Protein AF-0000000084565349 (afdb_homodimer)

Foldseek 3Di:
DPPPPPPPPPPPPPPVCPPVPQQWDDLDPWKIWGPWWFFQVVLQVSLVVVPWGFDDDQDPVSVVVVLVSCVVVVNQDAPAKAFGQWWQDPVRFIARPVVRHGHNDFFADDPPADPDDDAIKGWMWHAHPPVPGGIHIYIDHRRDIHMYMTTHDD/DPPPPPPPPPPPPPPPCPVVPQQWDDLDPWKIKGPWWFFQVVLQVSLVVVPWGFDDDQDPVSVVVVLVSCVVVVNQDAPAKAFGQWWQDPVRFIARPVVRHGHNDFFADDPPADPDDDAIKGWMWHAHPPVPGGIHIYIDHRRDIHMYMTTHDD

Nearest PDB structures (foldseek):
  4yli-assembly2_D  TM=7.566E-01  e=2.383E-07  Homo sapiens
  1sl6-assembly6_F  TM=8.025E-01  e=1.401E-06  Homo sapiens
  3vpp-assembly1_A  TM=8.323E-01  e=2.385E-06  Homo sapiens
  8ivd-assembly2_B  TM=6.715E-01  e=8.246E-05  Homo sapiens
  7jpu-assembly1_D  TM=7.581E-01  e=5.789E-04  Homo sapiens

InterPro domains:
  IPR001304 C-type lectin-like [PF00059] (39-151)
  IPR001304 C-type lectin-like [PS50041] (31-151)
  IPR001304 C-type lectin-like [SM00034] (20-151)
  IPR016186 C-type lectin-like/link domain superfamily [G3DSA:3.10.100.10] (23-153)
  IPR016187 C-type lectin fold [SSF56436] (29-152)
  IPR050111 C-type lectin and snaclec domain-containing protein [PTHR22803] (28-153)

Secondary structure (DSSP, 8-state):
------------------S----EEESSSSEEEESS-B-HHHHHHHHHHTTEEE----SHHHHHHHHHHHHHTT---TT-EEEEEEEE-TTS-EEETTT-PBPS---B-TT-S---SSS-EEEEEE--TTSSPPSEEEEEETTS-BEEEEEE--/------------------S----EEESSSSEEEESS-B-HHHHHHHHHHTTEEE----SHHHHHHHHHHHHHTT---TT-EEEEEEEE-TTS-EEETTT-PBPS---B-TT-S---SSS-EEEEEE--TTSSPPSEEEEEETTS-BEEEEEE--

Sequence (308 aa):
MLKLYFIVSLGAFLLISYGSSSLMLPLNNTYYVSEYETTFLHALAGCKMIDMDLLRIESATESLNLYNLMDAAGLAVSGRAYWMGGAYLSDDSWVWIETGGVLSYTRWGANEPNMTGSGTHCLQLGKDNDGKSSINWQSRLCITSRYYICEVNSMLKLYFIVSLGAFLLISYGSSSLMLPLNNTYYVSEYETTFLHALAGCKMIDMDLLRIESATESLNLYNLMDAAGLAVSGRAYWMGGAYLSDDSWVWIETGGVLSYTRWGANEPNMTGSGTHCLQLGKDNDGKSSINWQSRLCITSRYYICEVNS

pLDDT: mean 86.64, std 21.7, range [29.2, 98.94]

Organism: Dendroctonus ponderosae (NCBI:txid77166)

Structure (mmCIF, N/CA/C/O backbone):
data_AF-0000000084565349-model_v1
#
loop_
_entity.id
_entity.type
_entity.pdbx_description
1 polymer 'C-type lectin domain-containing protein'
#
loop_
_atom_site.group_PDB
_atom_site.id
_atom_site.type_symbol
_atom_site.label_atom_id
_atom_site.label_alt_id
_atom_site.label_comp_id
_atom_site.label_asym_id
_atom_site.label_entity_id
_atom_site.label_seq_id
_atom_site.pdbx_PDB_ins_code
_atom_site.Cartn_x
_atom_site.Cartn_y
_atom_site.Cartn_z
_atom_site.occupancy
_atom_site.B_iso_or_equiv
_atom_site.auth_seq_id
_atom_site.auth_comp_id
_atom_site.auth_asym_id
_atom_site.auth_atom_id
_atom_site.pdbx_PDB_model_num
ATOM 1 N N . MET A 1 1 ? 48.875 -0.17 44.812 1 30.23 1 MET A N 1
ATOM 2 C CA . MET A 1 1 ? 47.531 0.335 44.562 1 30.23 1 MET A CA 1
ATOM 3 C C . MET A 1 1 ? 47.188 0.22 43.094 1 30.23 1 MET A C 1
ATOM 5 O O . MET A 1 1 ? 47.844 0.823 42.25 1 30.23 1 MET A O 1
ATOM 9 N N . LEU A 1 2 ? 46.656 -0.973 42.594 1 29.31 2 LEU A N 1
ATOM 10 C CA . LEU A 1 2 ? 46.281 -1.428 41.25 1 29.31 2 LEU A CA 1
ATOM 11 C C . LEU A 1 2 ? 45.125 -0.611 40.688 1 29.31 2 LEU A C 1
ATOM 13 O O . LEU A 1 2 ? 44.031 -0.619 41.25 1 29.31 2 LEU A O 1
ATOM 17 N N . LYS A 1 3 ? 45.469 0.57 40.156 1 34.12 3 LYS A N 1
ATOM 18 C CA . LYS A 1 3 ? 44.438 1.409 39.562 1 34.12 3 LYS A CA 1
ATOM 19 C C . LYS A 1 3 ? 43.719 0.682 38.438 1 34.12 3 LYS A C 1
ATOM 21 O O . LYS A 1 3 ? 44.344 0.299 37.438 1 34.12 3 LYS A O 1
ATOM 26 N N . LEU A 1 4 ? 42.719 -0.167 38.656 1 30.84 4 LEU A N 1
ATOM 27 C CA . LEU A 1 4 ? 41.938 -0.83 37.625 1 30.84 4 LEU A CA 1
ATOM 28 C C . LEU A 1 4 ? 41.219 0.193 36.75 1 30.84 4 LEU A C 1
ATOM 30 O O . LEU A 1 4 ? 40.438 1.016 37.25 1 30.84 4 LEU A O 1
ATOM 34 N N . TYR A 1 5 ? 41.875 0.575 35.656 1 33.69 5 TYR A N 1
ATOM 35 C CA . TYR A 1 5 ? 41.281 1.368 34.594 1 33.69 5 TYR A CA 1
ATOM 36 C C . TYR A 1 5 ? 40.125 0.623 33.969 1 33.69 5 TYR A C 1
ATOM 38 O O . TYR A 1 5 ? 40.281 -0.499 33.469 1 33.69 5 TYR A O 1
ATOM 46 N N . PHE A 1 6 ? 38.969 0.684 34.562 1 32.66 6 PHE A N 1
ATOM 47 C CA . PHE A 1 6 ? 37.781 0.189 33.875 1 32.66 6 PHE A CA 1
ATOM 48 C C . PHE A 1 6 ? 37.594 0.95 32.562 1 32.66 6 PHE A C 1
ATOM 50 O O . PHE A 1 6 ? 37.406 2.17 32.562 1 32.66 6 PHE A O 1
ATOM 57 N N . ILE A 1 7 ? 38.125 0.479 31.438 1 33.34 7 ILE A N 1
ATOM 58 C CA . ILE A 1 7 ? 37.812 1.012 30.109 1 33.34 7 ILE A CA 1
ATOM 59 C C . ILE A 1 7 ? 36.344 0.82 29.781 1 33.34 7 ILE A C 1
ATOM 61 O O . ILE A 1 7 ? 35.875 -0.312 29.719 1 33.34 7 ILE A O 1
ATOM 65 N N . VAL A 1 8 ? 35.469 1.604 30.281 1 33.78 8 VAL A N 1
ATOM 66 C CA . VAL A 1 8 ? 34.094 1.616 29.781 1 33.78 8 VAL A CA 1
ATOM 67 C C . VAL A 1 8 ? 34.094 1.831 28.266 1 33.78 8 VAL A C 1
ATOM 69 O O . VAL A 1 8 ? 34.562 2.865 27.781 1 33.78 8 VAL A O 1
ATOM 72 N N . SER A 1 9 ? 34.375 0.791 27.5 1 33.31 9 SER A N 1
ATOM 73 C CA . SER A 1 9 ? 34.125 0.902 26.062 1 33.31 9 SER A CA 1
ATOM 74 C C . SER A 1 9 ? 32.719 1.43 25.781 1 33.31 9 SER A C 1
ATOM 76 O O . SER A 1 9 ? 31.734 0.806 26.156 1 33.31 9 SER A O 1
ATOM 78 N N . LEU A 1 10 ? 32.438 2.688 26 1 35.25 10 LEU A N 1
ATOM 79 C CA . LEU A 1 10 ? 31.25 3.287 25.391 1 35.25 10 LEU A CA 1
ATOM 80 C C . LEU A 1 10 ? 31.094 2.828 23.953 1 35.25 10 LEU A C 1
ATOM 82 O O . LEU A 1 10 ? 31.844 3.234 23.078 1 35.25 10 LEU A O 1
ATOM 86 N N . GLY A 1 11 ? 30.875 1.603 23.75 1 31.31 11 GLY A N 1
ATOM 87 C CA . GLY A 1 11 ? 30.453 1.286 22.391 1 31.31 11 GLY A CA 1
ATOM 88 C C . GLY A 1 11 ? 29.484 2.303 21.828 1 31.31 11 GLY A C 1
ATOM 89 O O . GLY A 1 11 ? 28.406 2.521 22.375 1 31.31 11 GLY A O 1
ATOM 90 N N . ALA A 1 12 ? 29.922 3.379 21.281 1 31.61 12 ALA A N 1
ATOM 91 C CA . ALA A 1 12 ? 29.125 4.27 20.438 1 31.61 12 ALA A CA 1
ATOM 92 C C . ALA A 1 12 ? 28.188 3.479 19.547 1 31.61 12 ALA A C 1
ATOM 94 O O . ALA A 1 12 ? 28.641 2.738 18.656 1 31.61 12 ALA A O 1
ATOM 95 N N . PHE A 1 13 ? 27.094 2.969 20.094 1 32.62 13 PHE A N 1
ATOM 96 C CA . PHE A 1 13 ? 26.047 2.604 19.156 1 32.62 13 PHE A CA 1
ATOM 97 C C . PHE A 1 13 ? 25.969 3.605 18 1 32.62 13 PHE A C 1
ATOM 99 O O . PHE A 1 13 ? 25.594 4.762 18.203 1 32.62 13 PHE A O 1
ATOM 106 N N . LEU A 1 14 ? 26.906 3.621 17.172 1 29.2 14 LEU A N 1
ATOM 107 C CA . LEU A 1 14 ? 26.688 4.289 15.891 1 29.2 14 LEU A CA 1
ATOM 108 C C . LEU A 1 14 ? 25.25 4.109 15.422 1 29.2 14 LEU A C 1
ATOM 110 O O . LEU A 1 14 ? 24.828 2.996 15.109 1 29.2 14 LEU A O 1
ATOM 114 N N . LEU A 1 15 ? 24.312 4.73 16.109 1 32.91 15 LEU A N 1
ATOM 115 C CA . LEU A 1 15 ? 23.125 4.965 15.305 1 32.91 15 LEU A CA 1
ATOM 116 C C . LEU A 1 15 ? 23.469 5.176 13.836 1 32.91 15 LEU A C 1
ATOM 118 O O . LEU A 1 15 ? 24.219 6.098 13.5 1 32.91 15 LEU A O 1
ATOM 122 N N . ILE A 1 16 ? 24.016 4.172 13.242 1 33.34 16 ILE A N 1
ATOM 123 C CA . ILE A 1 16 ? 24.016 4.305 11.789 1 33.34 16 ILE A CA 1
ATOM 124 C C . ILE A 1 16 ? 22.953 5.305 11.352 1 33.34 16 ILE A C 1
ATOM 126 O O . ILE A 1 16 ? 21.766 5.094 11.602 1 33.34 16 ILE A O 1
ATOM 130 N N . SER A 1 17 ? 23.234 6.559 11.344 1 34.56 17 SER A N 1
ATOM 131 C CA . SER A 1 17 ? 22.578 7.562 10.523 1 34.56 17 SER A CA 1
ATOM 132 C C . SER A 1 17 ? 22.281 7.023 9.125 1 34.56 17 SER A C 1
ATOM 134 O O . SER A 1 17 ? 23.188 6.914 8.289 1 34.56 17 SER A O 1
ATOM 136 N N . TYR A 1 18 ? 22.109 5.742 8.867 1 35.28 18 TYR A N 1
ATOM 137 C CA . TYR A 1 18 ? 21.531 5.551 7.539 1 35.28 18 TYR A CA 1
ATOM 138 C C . TYR A 1 18 ? 20.844 6.82 7.059 1 35.28 18 TYR A C 1
ATOM 140 O O . TYR A 1 18 ? 19.938 7.328 7.727 1 35.28 18 TYR A O 1
ATOM 148 N N . GLY A 1 19 ? 21.5 7.758 6.605 1 37.22 19 GLY A N 1
ATOM 149 C CA . GLY A 1 19 ? 21.203 9.016 5.941 1 37.22 19 GLY A CA 1
ATOM 150 C C . GLY A 1 19 ? 19.984 8.945 5.031 1 37.22 19 GLY A C 1
ATOM 151 O O . GLY A 1 19 ? 19.703 9.883 4.285 1 37.22 19 GLY A O 1
ATOM 152 N N . SER A 1 20 ? 19.641 7.805 4.387 1 41.69 20 SER A N 1
ATOM 153 C CA . SER A 1 20 ? 18.406 8.219 3.717 1 41.69 20 SER A CA 1
ATOM 154 C C . SER A 1 20 ? 17.438 8.844 4.703 1 41.69 20 SER A C 1
ATOM 156 O O . SER A 1 20 ? 16.75 8.133 5.453 1 41.69 20 SER A O 1
ATOM 158 N N . SER A 1 21 ? 17.781 9.711 5.582 1 45.25 21 SER A N 1
ATOM 159 C CA . SER A 1 21 ? 16.984 10.586 6.43 1 45.25 21 SER A CA 1
ATOM 160 C C . SER A 1 21 ? 15.539 10.672 5.922 1 45.25 21 SER A C 1
ATOM 162 O O . SER A 1 21 ? 15.297 11.203 4.836 1 45.25 21 SER A O 1
ATOM 164 N N . SER A 1 22 ? 14.859 9.609 5.914 1 58.09 22 SER A N 1
ATOM 165 C CA . SER A 1 22 ? 13.461 9.969 5.707 1 58.09 22 SER A CA 1
ATOM 166 C C . SER A 1 22 ? 13.141 11.328 6.312 1 58.09 22 SER A C 1
ATOM 168 O O . SER A 1 22 ? 13.445 11.578 7.48 1 58.09 22 SER A O 1
ATOM 170 N N . LEU A 1 23 ? 13.359 12.328 5.531 1 82.19 23 LEU A N 1
ATOM 171 C CA . LEU A 1 23 ? 13.047 13.711 5.883 1 82.19 23 LEU A CA 1
ATOM 172 C C . LEU A 1 23 ? 11.648 13.82 6.477 1 82.19 23 LEU A C 1
ATOM 174 O O . LEU A 1 23 ? 10.688 14.078 5.758 1 82.19 23 LEU A O 1
ATOM 178 N N . MET A 1 24 ? 11.711 13.258 7.781 1 92.31 24 MET A N 1
ATOM 179 C CA . MET A 1 24 ? 10.469 13.375 8.531 1 92.31 24 MET A CA 1
ATOM 180 C C . MET A 1 24 ? 10.609 14.375 9.68 1 92.31 24 MET A C 1
ATOM 182 O O . MET A 1 24 ? 11.633 14.391 10.367 1 92.31 24 MET A O 1
ATOM 186 N N . LEU A 1 25 ? 9.656 15.172 9.852 1 93 25 LEU A N 1
ATOM 187 C CA . LEU A 1 25 ? 9.57 16.109 10.969 1 93 25 LEU A CA 1
ATOM 188 C C . LEU A 1 25 ? 8.641 15.57 12.047 1 93 25 LEU A C 1
ATOM 190 O O . LEU A 1 25 ? 7.48 15.234 11.773 1 93 25 LEU A O 1
ATOM 194 N N . PRO A 1 26 ? 9.164 15.469 13.281 1 94.94 26 PRO A N 1
ATOM 195 C CA . PRO A 1 26 ? 8.258 15.055 14.352 1 94.94 26 PRO A CA 1
ATOM 196 C C . PRO A 1 26 ? 7.238 16.141 14.711 1 94.94 26 PRO A C 1
ATOM 198 O O . PRO A 1 26 ? 7.609 17.297 14.906 1 94.94 26 PRO A O 1
ATOM 201 N N . LEU A 1 27 ? 6.004 15.781 14.672 1 95.5 27 LEU A N 1
ATOM 202 C CA . LEU A 1 27 ? 4.961 16.672 15.172 1 95.5 27 LEU A CA 1
ATOM 203 C C . LEU A 1 27 ? 4.793 16.516 16.672 1 95.5 27 LEU A C 1
ATOM 205 O O . LEU A 1 27 ? 4.586 17.516 17.391 1 95.5 27 LEU A O 1
ATOM 209 N N . ASN A 1 28 ? 4.824 15.336 17.188 1 95.44 28 ASN A N 1
ATOM 210 C CA . ASN A 1 28 ? 4.945 14.898 18.578 1 95.44 28 ASN A CA 1
ATOM 211 C C . ASN A 1 28 ? 5.492 13.484 18.672 1 95.44 28 ASN A C 1
ATOM 213 O O . ASN A 1 28 ? 6.195 13.016 17.781 1 95.44 28 ASN A O 1
ATOM 217 N N . ASN A 1 29 ? 5.176 12.781 19.781 1 92.69 29 ASN A N 1
ATOM 218 C CA . ASN A 1 29 ? 5.746 11.445 19.969 1 92.69 29 ASN A CA 1
ATOM 219 C C . ASN A 1 29 ? 4.984 10.398 19.156 1 92.69 29 ASN A C 1
ATOM 221 O O . ASN A 1 29 ? 5.406 9.25 19.062 1 92.69 29 ASN A O 1
ATOM 225 N N . THR A 1 30 ? 3.936 10.781 18.516 1 95.75 30 THR A N 1
ATOM 226 C CA . THR A 1 30 ? 3.061 9.828 17.844 1 95.75 30 THR A CA 1
ATOM 227 C C . THR A 1 30 ? 3.088 10.039 16.328 1 95.75 30 THR A C 1
ATOM 229 O O . THR A 1 30 ? 2.992 9.078 15.562 1 95.75 30 THR A O 1
ATOM 232 N N . TYR A 1 31 ? 3.25 11.297 15.93 1 97.81 31 TYR A N 1
ATOM 233 C CA . TYR A 1 31 ? 3.074 11.648 14.523 1 97.81 31 TYR A CA 1
ATOM 234 C C . TYR A 1 31 ? 4.344 12.266 13.945 1 97.81 31 TYR A C 1
ATOM 236 O O . TYR A 1 31 ? 4.977 13.102 14.594 1 97.81 31 TYR A O 1
ATOM 244 N N . TYR A 1 32 ? 4.695 11.844 12.727 1 97.62 32 TYR A N 1
ATOM 245 C CA . TYR A 1 32 ? 5.793 12.391 11.93 1 97.62 32 TYR A CA 1
ATOM 246 C C . TYR A 1 32 ? 5.301 12.844 10.562 1 97.62 32 TYR A C 1
ATOM 248 O O . TYR A 1 32 ? 4.488 12.164 9.93 1 97.62 32 TYR A O 1
ATOM 256 N N . VAL A 1 33 ? 5.766 14 10.109 1 97.88 33 VAL A N 1
ATOM 257 C CA . VAL A 1 33 ? 5.316 14.586 8.852 1 97.88 33 VAL A CA 1
ATOM 258 C C . VAL A 1 33 ? 6.477 14.617 7.852 1 97.88 33 VAL A C 1
ATOM 260 O O . VAL A 1 33 ? 7.598 14.992 8.203 1 97.88 33 VAL A O 1
ATOM 263 N N . SER A 1 34 ? 6.195 14.195 6.633 1 97.12 34 SER A N 1
ATOM 264 C CA . SER A 1 34 ? 7.234 14.188 5.605 1 97.12 34 SER A CA 1
ATOM 265 C C . SER A 1 34 ? 7.648 15.609 5.23 1 97.12 34 SER A C 1
ATOM 267 O O . SER A 1 34 ? 6.836 16.531 5.293 1 97.12 34 SER A O 1
ATOM 269 N N . GLU A 1 35 ? 8.852 15.781 4.754 1 95.94 35 GLU A N 1
ATOM 270 C CA . GLU A 1 35 ? 9.352 17.062 4.289 1 95.94 35 GLU A CA 1
ATOM 271 C C . GLU A 1 35 ? 9.352 17.156 2.766 1 95.94 35 GLU A C 1
ATOM 273 O O . GLU A 1 35 ? 9.922 18.078 2.188 1 95.94 35 GLU A O 1
ATOM 278 N N . TYR A 1 36 ? 8.875 16.188 2.107 1 95.75 36 TYR A N 1
ATOM 279 C CA . TYR A 1 36 ? 8.75 16.156 0.654 1 95.75 36 TYR A CA 1
ATOM 280 C C . TYR A 1 36 ? 7.449 15.484 0.232 1 95.75 36 TYR A C 1
ATOM 282 O O . TYR A 1 36 ? 6.82 14.781 1.029 1 95.75 36 TYR A O 1
ATOM 290 N N . GLU A 1 37 ? 7 15.766 -0.965 1 97.38 37 GLU A N 1
ATOM 291 C CA . GLU A 1 37 ? 5.781 15.18 -1.514 1 97.38 37 GLU A CA 1
ATOM 292 C C . GLU A 1 37 ? 6.082 13.914 -2.303 1 97.38 37 GLU A C 1
ATOM 294 O O . GLU A 1 37 ? 7.141 13.797 -2.924 1 97.38 37 GLU A O 1
ATOM 299 N N . THR A 1 38 ? 5.238 13 -2.285 1 97.06 38 THR A N 1
ATOM 300 C CA . THR A 1 38 ? 5.359 11.781 -3.074 1 97.06 38 THR A CA 1
ATOM 301 C C . THR A 1 38 ? 3.992 11.141 -3.301 1 97.06 38 THR A C 1
ATOM 303 O O . THR A 1 38 ? 2.975 11.672 -2.848 1 97.06 38 THR A O 1
ATOM 306 N N . THR A 1 39 ? 3.936 10.016 -4.074 1 97.88 39 THR A N 1
ATOM 307 C CA . THR A 1 39 ? 2.689 9.305 -4.328 1 97.88 39 THR A CA 1
ATOM 308 C C . THR A 1 39 ? 2.258 8.516 -3.092 1 97.88 39 THR A C 1
ATOM 310 O O . THR A 1 39 ? 3.045 8.336 -2.16 1 97.88 39 THR A O 1
ATOM 313 N N . PHE A 1 40 ? 1.081 8.094 -3.111 1 98.62 40 PHE A N 1
ATOM 314 C CA . PHE A 1 40 ? 0.505 7.371 -1.982 1 98.62 40 PHE A CA 1
ATOM 315 C C . PHE A 1 40 ? 1.315 6.121 -1.671 1 98.62 40 PHE A C 1
ATOM 317 O O . PHE A 1 40 ? 1.658 5.867 -0.514 1 98.62 40 PHE A O 1
ATOM 324 N N . LEU A 1 41 ? 1.612 5.312 -2.711 1 98.31 41 LEU A N 1
ATOM 325 C CA . LEU A 1 41 ? 2.32 4.059 -2.488 1 98.31 41 LEU A CA 1
ATOM 326 C C . LEU A 1 41 ? 3.709 4.312 -1.912 1 98.31 41 LEU A C 1
ATOM 328 O O . LEU A 1 41 ? 4.152 3.598 -1.009 1 98.31 41 LEU A O 1
ATOM 332 N N . HIS A 1 42 ? 4.355 5.336 -2.441 1 97.31 42 HIS A N 1
ATOM 333 C CA . HIS A 1 42 ? 5.672 5.668 -1.91 1 97.31 42 HIS A CA 1
ATOM 334 C C . HIS A 1 42 ? 5.574 6.176 -0.475 1 97.31 42 HIS A C 1
ATOM 336 O O . HIS A 1 42 ? 6.473 5.938 0.335 1 97.31 42 HIS A O 1
ATOM 342 N N . ALA A 1 43 ? 4.516 6.879 -0.187 1 97.94 43 ALA A N 1
ATOM 343 C CA . ALA A 1 43 ? 4.285 7.328 1.184 1 97.94 43 ALA A CA 1
ATOM 344 C C . ALA A 1 43 ? 4.094 6.145 2.125 1 97.94 43 ALA A C 1
ATOM 346 O O . ALA A 1 43 ? 4.602 6.148 3.25 1 97.94 43 ALA A O 1
ATOM 347 N N . LEU A 1 44 ? 3.318 5.148 1.656 1 98.12 44 LEU A N 1
ATOM 348 C CA . LEU A 1 44 ? 3.145 3.924 2.43 1 98.12 44 LEU A CA 1
ATOM 349 C C . LEU A 1 44 ? 4.496 3.311 2.785 1 98.12 44 LEU A C 1
ATOM 351 O O . LEU A 1 44 ? 4.758 3.02 3.953 1 98.12 44 LEU A O 1
ATOM 355 N N . ALA A 1 45 ? 5.332 3.178 1.816 1 96.88 45 ALA A N 1
ATOM 356 C CA . ALA A 1 45 ? 6.656 2.6 2.016 1 96.88 45 ALA A CA 1
ATOM 357 C C . ALA A 1 45 ? 7.504 3.473 2.936 1 96.88 45 ALA A C 1
ATOM 359 O O . ALA A 1 45 ? 8.242 2.961 3.783 1 96.88 45 ALA A O 1
ATOM 360 N N . GLY A 1 46 ? 7.387 4.75 2.691 1 95.88 46 GLY A N 1
ATOM 361 C CA . GLY A 1 46 ? 8.156 5.676 3.506 1 95.88 46 GLY A CA 1
ATOM 362 C C . GLY A 1 46 ? 7.895 5.527 4.992 1 95.88 46 GLY A C 1
ATOM 363 O O . GLY A 1 46 ? 8.828 5.543 5.797 1 95.88 46 GLY A O 1
ATOM 364 N N . CYS A 1 47 ? 6.672 5.414 5.324 1 97.62 47 CYS A N 1
ATOM 365 C CA . CYS A 1 47 ? 6.352 5.234 6.734 1 97.62 47 CYS A CA 1
ATOM 366 C C . CYS A 1 47 ? 6.848 3.883 7.238 1 97.62 47 CYS A C 1
ATOM 368 O O . CYS A 1 47 ? 7.367 3.783 8.352 1 97.62 47 CYS A O 1
ATOM 370 N N . LYS A 1 48 ? 6.766 2.855 6.48 1 96.56 48 LYS A N 1
ATOM 371 C CA . LYS A 1 48 ? 7.211 1.527 6.887 1 96.56 48 LYS A CA 1
ATOM 372 C C . LYS A 1 48 ? 8.727 1.494 7.09 1 96.56 48 LYS A C 1
ATOM 374 O O . LYS A 1 48 ? 9.219 0.805 7.984 1 96.56 48 LYS A O 1
ATOM 379 N N . MET A 1 49 ? 9.445 2.217 6.301 1 94.62 49 MET A N 1
ATOM 380 C CA . MET A 1 49 ? 10.906 2.254 6.379 1 94.62 49 MET A CA 1
ATOM 381 C C . MET A 1 49 ? 11.359 2.732 7.754 1 94.62 49 MET A C 1
ATOM 383 O O . MET A 1 49 ? 12.469 2.406 8.195 1 94.62 49 MET A O 1
ATOM 387 N N . ILE A 1 50 ? 10.531 3.457 8.43 1 94.56 50 ILE A N 1
ATOM 388 C CA . ILE A 1 50 ? 10.891 3.943 9.758 1 94.56 50 ILE A CA 1
ATOM 389 C C . ILE A 1 50 ? 10.023 3.258 10.812 1 94.56 50 ILE A C 1
ATOM 391 O O . ILE A 1 50 ? 9.797 3.809 11.891 1 94.56 50 ILE A O 1
ATOM 395 N N . ASP A 1 51 ? 9.422 2.127 10.43 1 95.25 51 ASP A N 1
ATOM 396 C CA . ASP A 1 51 ? 8.656 1.244 11.305 1 95.25 51 ASP A CA 1
ATOM 397 C C . ASP A 1 51 ? 7.398 1.941 11.82 1 95.25 51 ASP A C 1
ATOM 399 O O . ASP A 1 51 ? 7.047 1.811 12.992 1 95.25 51 ASP A O 1
ATOM 403 N N . MET A 1 52 ? 6.801 2.699 11 1 97.25 52 MET A N 1
ATOM 404 C CA . MET A 1 52 ? 5.543 3.381 11.297 1 97.25 52 MET A CA 1
ATOM 405 C C . MET A 1 52 ? 4.5 3.084 10.227 1 97.25 52 MET A C 1
ATOM 407 O O . MET A 1 52 ? 4.766 2.338 9.281 1 97.25 52 MET A O 1
ATOM 411 N N . ASP A 1 53 ? 3.307 3.572 10.484 1 97.81 53 ASP A N 1
ATOM 412 C CA . ASP A 1 53 ? 2.215 3.428 9.523 1 97.81 53 ASP A CA 1
ATOM 413 C C . ASP A 1 53 ? 1.739 4.789 9.023 1 97.81 53 ASP A C 1
ATOM 415 O O . ASP A 1 53 ? 1.867 5.793 9.727 1 97.81 53 ASP A O 1
ATOM 419 N N . LEU A 1 54 ? 1.199 4.777 7.785 1 98.25 54 LEU A N 1
ATOM 420 C CA . LEU A 1 54 ? 0.444 5.969 7.414 1 98.25 54 LEU A CA 1
ATOM 421 C C . LEU A 1 54 ? -0.682 6.227 8.414 1 98.25 54 LEU A C 1
ATOM 423 O O . LEU A 1 54 ? -1.277 5.285 8.938 1 98.25 54 LEU A O 1
ATOM 427 N N . LEU A 1 55 ? -0.963 7.422 8.531 1 98.5 55 LEU A N 1
ATOM 428 C CA . LEU A 1 55 ? -1.918 7.926 9.516 1 98.5 55 LEU A CA 1
ATOM 429 C C . LEU A 1 55 ? -3.293 7.301 9.305 1 98.5 55 LEU A C 1
ATOM 431 O O . LEU A 1 55 ? -3.766 7.191 8.172 1 98.5 55 LEU A O 1
ATOM 435 N N . ARG A 1 56 ? -3.865 6.852 10.336 1 98.25 56 ARG A N 1
ATOM 436 C CA . ARG A 1 56 ? -5.285 6.531 10.43 1 98.25 56 ARG A CA 1
ATOM 437 C C . ARG A 1 56 ? -5.965 7.375 11.5 1 98.25 56 ARG A C 1
ATOM 439 O O . ARG A 1 56 ? -5.398 7.602 12.578 1 98.25 56 ARG A O 1
ATOM 446 N N . ILE A 1 57 ? -7.133 7.867 11.211 1 97.75 57 ILE A N 1
ATOM 447 C CA . ILE A 1 57 ? -7.941 8.602 12.18 1 97.75 57 ILE A CA 1
ATOM 448 C C . ILE A 1 57 ? -9.266 7.871 12.398 1 97.75 57 ILE A C 1
ATOM 450 O O . ILE A 1 57 ? -10.094 7.789 11.492 1 97.75 57 ILE A O 1
ATOM 454 N N . GLU A 1 58 ? -9.438 7.438 13.625 1 96.69 58 GLU A N 1
ATOM 455 C CA . GLU A 1 58 ? -10.562 6.531 13.82 1 96.69 58 GLU A CA 1
ATOM 456 C C . 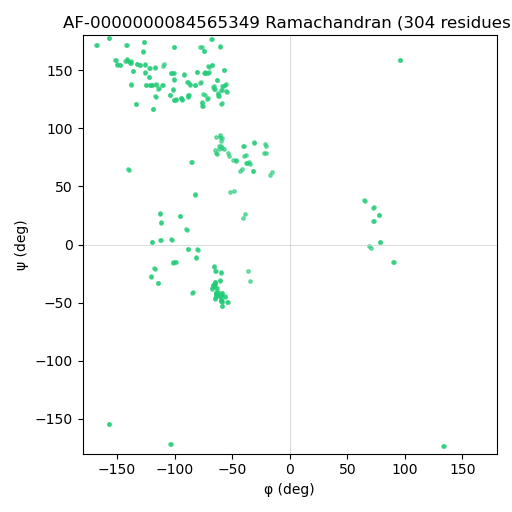GLU A 1 58 ? -11.562 7.105 14.812 1 96.69 58 GLU A C 1
ATOM 458 O O . GLU A 1 58 ? -12.523 6.434 15.195 1 96.69 58 GLU A O 1
ATOM 463 N N . SER A 1 59 ? -11.289 8.336 15.305 1 97.31 59 SER A N 1
ATOM 464 C CA . SER A 1 59 ? -12.234 8.977 16.203 1 97.31 59 SER A CA 1
ATOM 465 C C . SER A 1 59 ? -12.164 10.5 16.078 1 97.31 59 SER A C 1
ATOM 467 O O . SER A 1 59 ? -11.148 11.039 15.641 1 97.31 59 SER A O 1
ATOM 469 N N . ALA A 1 60 ? -13.297 11.094 16.531 1 97.25 60 ALA A N 1
ATOM 470 C CA . ALA A 1 60 ? -13.367 12.555 16.516 1 97.25 60 ALA A CA 1
ATOM 471 C C . ALA A 1 60 ? -12.312 13.164 17.453 1 97.25 60 ALA A C 1
ATOM 473 O O . ALA A 1 60 ? -11.711 14.195 17.125 1 97.25 60 ALA A O 1
ATOM 474 N N . THR A 1 61 ? -12.094 12.539 18.531 1 97.5 61 THR A N 1
ATOM 475 C CA . THR A 1 61 ? -11.117 13.039 19.484 1 97.5 61 THR A CA 1
ATOM 476 C C . THR A 1 61 ? -9.711 13 18.906 1 97.5 61 THR A C 1
ATOM 478 O O . THR A 1 61 ? -8.961 13.977 19.016 1 97.5 61 THR A O 1
ATOM 481 N N . GLU A 1 62 ? -9.344 11.906 18.297 1 96.56 62 GLU A N 1
ATOM 482 C CA . GLU A 1 62 ? -8.047 11.797 17.641 1 96.56 62 GLU A CA 1
ATOM 483 C C . GLU A 1 62 ? -7.891 12.867 16.562 1 96.56 62 GLU A C 1
ATOM 485 O O . GLU A 1 62 ? -6.836 13.5 16.453 1 96.56 62 GLU A O 1
ATOM 490 N N . SER A 1 63 ? -8.93 13.07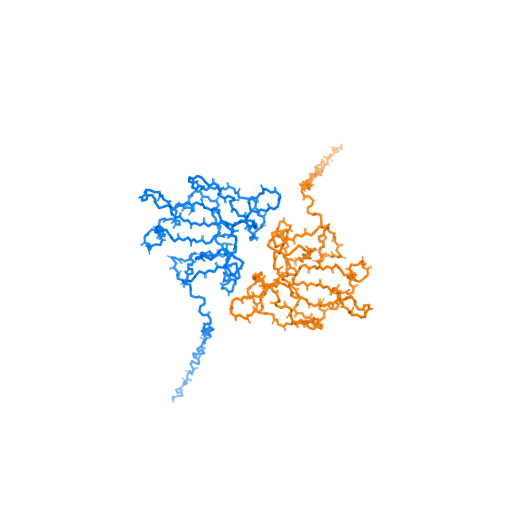8 15.82 1 96.56 63 SER A N 1
ATOM 491 C CA . SER A 1 63 ? -8.953 14.07 14.75 1 96.56 63 SER A CA 1
ATOM 492 C C . SER A 1 63 ? -8.664 15.469 15.281 1 96.56 63 SER A C 1
ATOM 494 O O . SER A 1 63 ? -7.762 16.156 14.789 1 96.56 63 SER A O 1
ATOM 496 N N . LEU A 1 64 ? -9.398 15.836 16.266 1 95.56 64 LEU A N 1
ATOM 497 C CA . LEU A 1 64 ? -9.266 17.172 16.844 1 95.56 64 LEU A CA 1
ATOM 498 C C . LEU A 1 64 ? -7.863 17.375 17.422 1 95.56 64 LEU A C 1
ATOM 500 O O . LEU A 1 64 ? -7.258 18.422 17.219 1 95.56 64 LEU A O 1
ATOM 504 N N . ASN A 1 65 ? -7.375 16.375 18.125 1 96.38 65 ASN A N 1
ATOM 505 C CA . ASN A 1 65 ? -6.035 16.469 18.688 1 96.38 65 ASN A CA 1
ATOM 506 C C . ASN A 1 65 ? -4.98 16.672 17.609 1 96.38 65 ASN A C 1
ATOM 508 O O . ASN A 1 65 ? -4.098 17.516 17.734 1 96.38 65 ASN A O 1
ATOM 512 N N . LEU A 1 66 ? -5.055 15.883 16.578 1 97.25 66 LEU A N 1
ATOM 513 C CA . LEU A 1 66 ? -4.082 15.984 15.492 1 97.25 66 LEU A CA 1
ATOM 514 C C . LEU A 1 66 ? -4.18 17.328 14.797 1 97.25 66 LEU A C 1
ATOM 516 O O . LEU A 1 66 ? -3.156 17.969 14.508 1 97.25 66 LEU A O 1
ATOM 520 N N . TYR A 1 67 ? -5.352 17.797 14.547 1 95.44 67 TYR A N 1
ATOM 521 C CA . TYR A 1 67 ? -5.539 19.062 13.844 1 95.44 67 TYR A CA 1
ATOM 522 C C . TYR A 1 67 ? -4.98 20.219 14.656 1 95.44 67 TYR A C 1
ATOM 524 O O . TYR A 1 67 ? -4.371 21.141 14.094 1 95.44 67 TYR A O 1
ATOM 532 N N . ASN A 1 68 ? -5.223 20.188 15.906 1 95.44 68 ASN A N 1
ATOM 533 C CA . ASN A 1 68 ? -4.652 21.203 16.781 1 95.44 68 ASN A CA 1
ATOM 534 C C . ASN A 1 68 ? -3.127 21.188 16.734 1 95.44 68 ASN A C 1
ATOM 536 O O . ASN A 1 68 ? -2.494 22.25 16.688 1 95.44 68 ASN A O 1
ATOM 540 N N . LEU A 1 69 ? -2.578 20.016 16.766 1 96.69 69 LEU A N 1
ATOM 541 C CA . LEU A 1 69 ? -1.13 19.875 16.656 1 96.69 69 LEU A CA 1
ATOM 542 C C . LEU A 1 69 ? -0.622 20.453 15.344 1 96.69 69 LEU A C 1
ATOM 544 O O . LEU A 1 69 ? 0.377 21.172 15.32 1 96.69 69 LEU A O 1
ATOM 548 N N . MET A 1 70 ? -1.289 20.156 14.258 1 96.69 70 MET A N 1
ATOM 549 C CA . MET A 1 70 ? -0.896 20.625 12.93 1 96.69 70 MET A CA 1
ATOM 550 C C . MET A 1 70 ? -0.996 22.156 12.844 1 96.69 70 MET A C 1
ATOM 552 O O . MET A 1 70 ? -0.124 22.797 12.266 1 96.69 70 MET A O 1
ATOM 556 N N . ASP A 1 71 ? -2.072 22.625 13.367 1 93.81 71 ASP A N 1
ATOM 557 C CA . ASP A 1 71 ? -2.252 24.078 13.383 1 93.81 71 ASP A CA 1
ATOM 558 C C . ASP A 1 71 ? -1.125 24.766 14.156 1 93.81 71 ASP A C 1
ATOM 560 O O . ASP A 1 71 ? -0.526 25.719 13.664 1 93.81 71 ASP A O 1
ATOM 564 N N . ALA A 1 72 ? -0.83 24.297 15.328 1 95.25 72 ALA A N 1
ATOM 565 C CA . ALA A 1 72 ? 0.214 24.875 16.188 1 95.25 72 ALA A CA 1
ATOM 566 C C . ALA A 1 72 ? 1.572 24.812 15.484 1 95.25 72 ALA A C 1
ATOM 568 O O . ALA A 1 72 ? 2.408 25.703 15.688 1 95.25 72 ALA A O 1
ATOM 569 N N . ALA A 1 73 ? 1.773 23.812 14.656 1 96 73 ALA A N 1
ATOM 570 C CA . ALA A 1 73 ? 3.057 23.625 13.984 1 96 73 ALA A CA 1
ATOM 571 C C . ALA A 1 73 ? 3.098 24.391 12.664 1 96 73 ALA A C 1
ATOM 573 O O . ALA A 1 73 ? 4.102 24.344 11.945 1 96 73 ALA A O 1
ATOM 574 N N . GLY A 1 74 ? 2.008 25 12.312 1 94.31 74 GLY A N 1
ATOM 575 C CA . GLY A 1 74 ? 1.954 25.766 11.07 1 94.31 74 GLY A CA 1
ATOM 576 C C . GLY A 1 74 ? 1.806 24.891 9.844 1 94.31 74 GLY A C 1
ATOM 577 O O . GLY A 1 74 ? 2.219 25.281 8.75 1 94.31 74 GLY A O 1
ATOM 578 N N . LEU A 1 75 ? 1.237 23.719 10.055 1 95.56 75 LEU A N 1
ATOM 579 C CA . LEU A 1 75 ? 1.146 22.75 8.969 1 95.56 75 LEU A CA 1
ATOM 580 C C . LEU A 1 75 ? -0.255 22.75 8.359 1 95.56 75 LEU A C 1
ATOM 582 O O . LEU A 1 75 ? -0.469 22.188 7.285 1 95.56 75 LEU A O 1
ATOM 586 N N . ALA A 1 76 ? -1.194 23.328 9.086 1 93.31 76 ALA A N 1
ATOM 587 C CA . ALA A 1 76 ? -2.566 23.438 8.594 1 93.31 76 ALA A CA 1
ATOM 588 C C . ALA A 1 76 ? -2.746 24.672 7.715 1 93.31 76 ALA A C 1
ATOM 590 O O . ALA A 1 76 ? -3.424 25.625 8.102 1 93.31 76 ALA A O 1
ATOM 591 N N . VAL A 1 77 ? -2.172 24.609 6.547 1 91.75 77 VAL A N 1
ATOM 592 C CA . VAL A 1 77 ? -2.221 25.766 5.652 1 91.75 77 VAL A CA 1
ATOM 593 C C . VAL A 1 77 ? -2.869 25.359 4.328 1 91.75 77 VAL A C 1
ATOM 595 O O . VAL A 1 77 ? -2.793 24.203 3.92 1 91.75 77 VAL A O 1
ATOM 598 N N . SER A 1 78 ? -3.498 26.359 3.701 1 91 78 SER A N 1
ATOM 599 C CA . SER A 1 78 ? -4.148 26.109 2.418 1 91 78 SER A CA 1
ATOM 600 C C . SER A 1 78 ? -3.135 25.703 1.354 1 91 78 SER A C 1
ATOM 602 O O . SER A 1 78 ? -2.029 26.25 1.301 1 91 78 SER A O 1
ATOM 604 N N . GLY A 1 79 ? -3.545 24.766 0.513 1 90.81 79 GLY A N 1
ATOM 605 C CA . GLY A 1 79 ? -2.693 24.344 -0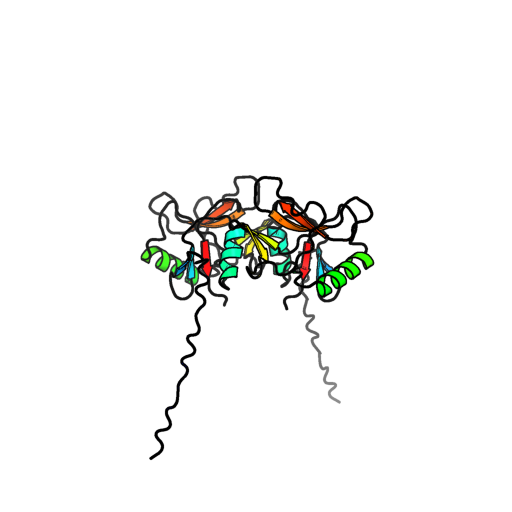.589 1 90.81 79 GLY A CA 1
ATOM 606 C C . GLY A 1 79 ? -1.773 23.188 -0.227 1 90.81 79 GLY A C 1
ATOM 607 O O . GLY A 1 79 ? -1.139 22.594 -1.102 1 90.81 79 GLY A O 1
ATOM 608 N N . ARG A 1 80 ? -1.632 22.938 1.044 1 95.19 80 ARG A N 1
ATOM 609 C CA . ARG A 1 80 ? -0.828 21.797 1.478 1 95.19 80 ARG A CA 1
ATOM 610 C C . ARG A 1 80 ? -1.712 20.625 1.881 1 95.19 80 ARG A C 1
ATOM 612 O O . ARG A 1 80 ? -2.74 20.797 2.535 1 95.19 80 ARG A O 1
ATOM 619 N N . ALA A 1 81 ? -1.349 19.484 1.399 1 98.06 81 ALA A N 1
ATOM 620 C CA . ALA A 1 81 ? -2.135 18.281 1.703 1 98.06 81 ALA A CA 1
ATOM 621 C C . ALA A 1 81 ? -1.235 17.125 2.131 1 98.06 81 ALA A C 1
ATOM 623 O O . ALA A 1 81 ? -0.043 17.109 1.816 1 98.06 81 ALA A O 1
ATOM 624 N N . TYR A 1 82 ? -1.796 16.188 2.904 1 98.81 82 TYR A N 1
ATOM 625 C CA . TYR A 1 82 ? -1.048 15.102 3.512 1 98.81 82 TYR A CA 1
ATOM 626 C C . TYR A 1 82 ? -1.771 13.773 3.322 1 98.81 82 TYR A C 1
ATOM 628 O O . TYR A 1 82 ? -2.91 13.609 3.764 1 98.81 82 TYR A O 1
ATOM 636 N N . TRP A 1 83 ? -1.029 12.836 2.648 1 98.94 83 TRP A N 1
ATOM 637 C CA . TRP A 1 83 ? -1.614 11.508 2.576 1 98.94 83 TRP A CA 1
ATOM 638 C C . TRP A 1 83 ? -1.854 10.938 3.973 1 98.94 83 TRP A C 1
ATOM 640 O O . TRP A 1 83 ? -1.004 11.07 4.855 1 98.94 83 TRP A O 1
ATOM 650 N N . MET A 1 84 ? -3.023 10.32 4.164 1 98.69 84 MET A N 1
ATOM 651 C CA . MET A 1 84 ? -3.297 9.32 5.191 1 98.69 84 MET A CA 1
ATOM 652 C C . MET A 1 84 ? -3.312 7.922 4.594 1 98.69 84 MET A C 1
ATOM 654 O O . MET A 1 84 ? -3.037 7.742 3.406 1 98.69 84 MET A O 1
ATOM 658 N N . GLY A 1 85 ? -3.734 6.949 5.445 1 98.75 85 GLY A N 1
ATOM 659 C CA . GLY A 1 85 ? -3.625 5.57 5.004 1 98.75 85 GLY A CA 1
ATOM 660 C C . GLY A 1 85 ? -4.91 5.035 4.395 1 98.75 85 GLY A C 1
ATOM 661 O O . GLY A 1 85 ? -5.156 3.828 4.418 1 98.75 85 GLY A O 1
ATOM 662 N N . GLY A 1 86 ? -5.77 5.883 3.873 1 98.75 86 GLY A N 1
ATOM 663 C CA . GLY A 1 86 ? -7.051 5.438 3.344 1 98.75 86 GLY A CA 1
ATOM 664 C C . GLY A 1 86 ? -7.082 5.387 1.828 1 98.75 86 GLY A C 1
ATOM 665 O O . GLY A 1 86 ? -6.488 6.234 1.16 1 98.75 86 GLY A O 1
ATOM 666 N N . ALA A 1 87 ? -7.828 4.457 1.316 1 98.75 87 ALA A N 1
ATOM 667 C CA . ALA A 1 87 ? -8.008 4.32 -0.127 1 98.75 87 ALA A CA 1
ATOM 668 C C . ALA A 1 87 ? -9.406 3.797 -0.456 1 98.75 87 ALA A C 1
ATOM 670 O O . ALA A 1 87 ? -10.047 3.156 0.38 1 98.75 87 ALA A O 1
ATOM 671 N N . TYR A 1 88 ? -9.797 4.156 -1.663 1 98.5 88 TYR A N 1
ATOM 672 C CA . TYR A 1 88 ? -11.078 3.703 -2.193 1 98.5 88 TYR A CA 1
ATOM 673 C C . TYR A 1 88 ? -10.914 2.436 -3.02 1 98.5 88 TYR A C 1
ATOM 675 O O . TYR A 1 88 ? -10.148 2.416 -3.99 1 98.5 88 TYR A O 1
ATOM 683 N N . LEU A 1 89 ? -11.672 1.372 -2.668 1 96.44 89 LEU A N 1
ATOM 684 C CA . LEU A 1 89 ? -11.477 0.079 -3.312 1 96.44 89 LEU A CA 1
ATOM 685 C C . LEU A 1 89 ? -12.539 -0.163 -4.379 1 96.44 89 LEU A C 1
ATOM 687 O O . LEU A 1 89 ? -13.484 0.621 -4.508 1 96.44 89 LEU A O 1
ATOM 691 N N . SER A 1 90 ? -12.328 -1.178 -5.125 1 90.06 90 SER A N 1
ATOM 692 C CA . SER A 1 90 ? -13.195 -1.515 -6.25 1 90.06 90 SER A CA 1
ATOM 693 C C . SER A 1 90 ? -14.586 -1.913 -5.773 1 90.06 90 SER A C 1
ATOM 695 O O . SER A 1 90 ? -15.547 -1.883 -6.547 1 90.06 90 SER A O 1
ATOM 697 N N . ASP A 1 91 ? -14.703 -2.262 -4.551 1 89.12 91 ASP A N 1
ATOM 698 C CA . ASP A 1 91 ? -16.016 -2.643 -4.031 1 89.12 91 ASP A CA 1
ATOM 699 C C . ASP A 1 91 ? -16.766 -1.43 -3.486 1 89.12 91 ASP A C 1
ATOM 701 O O . ASP A 1 91 ? -17.703 -1.574 -2.699 1 89.12 91 ASP A O 1
ATOM 705 N N . ASP A 1 92 ? -16.312 -0.296 -3.766 1 93.62 92 ASP A N 1
ATOM 706 C CA . ASP A 1 92 ? -16.953 0.976 -3.447 1 93.62 92 ASP A CA 1
ATOM 707 C C .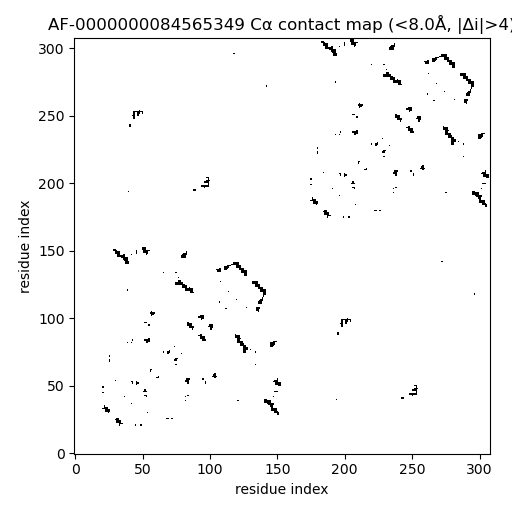 ASP A 1 92 ? -16.859 1.286 -1.957 1 93.62 92 ASP A C 1
ATOM 709 O O . ASP A 1 92 ? -17.781 1.851 -1.368 1 93.62 92 ASP A O 1
ATOM 713 N N . SER A 1 93 ? -15.797 0.839 -1.39 1 96.62 93 SER A N 1
ATOM 714 C CA . SER A 1 93 ? -15.562 1.128 0.021 1 96.62 93 SER A CA 1
ATOM 715 C C . SER A 1 93 ? -14.234 1.853 0.22 1 96.62 93 SER A C 1
ATOM 717 O O . SER A 1 93 ? -13.281 1.629 -0.527 1 96.62 93 SER A O 1
ATOM 719 N N . TRP A 1 94 ? -14.312 2.773 1.215 1 98.44 94 TRP A N 1
ATOM 720 C CA . TRP A 1 94 ? -13.07 3.348 1.72 1 98.44 94 TRP A CA 1
ATOM 721 C C . TRP A 1 94 ? -12.492 2.498 2.848 1 98.44 94 TRP A C 1
ATOM 723 O O . TRP A 1 94 ? -13.195 2.176 3.811 1 98.44 94 TRP A O 1
ATOM 733 N N . VAL A 1 95 ? -11.195 2.139 2.727 1 98.44 95 VAL A N 1
ATOM 734 C CA . VAL A 1 95 ? -10.578 1.307 3.752 1 98.44 95 VAL A CA 1
ATOM 735 C C . VAL A 1 95 ? -9.258 1.932 4.199 1 98.44 95 VAL A C 1
ATOM 737 O O . VAL A 1 95 ? -8.688 2.766 3.492 1 98.44 95 VAL A O 1
ATOM 740 N N . TRP A 1 96 ? -8.906 1.604 5.398 1 98.5 96 TRP A N 1
ATOM 741 C CA . TRP A 1 96 ? -7.516 1.776 5.797 1 98.5 96 TRP A CA 1
ATOM 742 C C . TRP A 1 96 ? -6.641 0.677 5.203 1 98.5 96 TRP A C 1
ATOM 744 O O . TRP A 1 96 ? -6.844 -0.506 5.484 1 98.5 96 TRP A O 1
ATOM 754 N N . ILE A 1 97 ? -5.625 1.048 4.438 1 98.12 97 ILE A N 1
ATOM 755 C CA . ILE A 1 97 ? -4.82 0.078 3.703 1 98.12 97 ILE A CA 1
ATOM 756 C C . ILE A 1 97 ? -4.07 -0.82 4.684 1 98.12 97 ILE A C 1
ATOM 758 O O . ILE A 1 97 ? -3.869 -2.008 4.418 1 98.12 97 ILE A O 1
ATOM 762 N N . GLU A 1 98 ? -3.682 -0.282 5.805 1 96.06 98 GLU A N 1
ATOM 763 C CA . GLU A 1 98 ? -2.875 -1.012 6.777 1 96.06 98 GLU A CA 1
ATOM 764 C C . GLU A 1 98 ? -3.646 -2.191 7.359 1 96.06 98 GLU A C 1
ATOM 766 O O . GLU A 1 98 ? -3.061 -3.232 7.668 1 96.06 98 GLU A O 1
ATOM 771 N N . THR A 1 99 ? -4.922 -2.049 7.484 1 95.12 99 THR A N 1
ATOM 772 C CA . THR A 1 99 ? -5.691 -3.074 8.18 1 95.12 99 THR A CA 1
ATOM 773 C C . THR A 1 99 ? -6.699 -3.727 7.238 1 95.12 99 THR A C 1
ATOM 775 O O . THR A 1 99 ? -7.199 -4.82 7.516 1 95.12 99 THR A O 1
ATOM 778 N N . GLY A 1 100 ? -7.02 -3.076 6.203 1 95.38 100 GLY A N 1
ATOM 779 C CA . GLY A 1 100 ? -8.102 -3.529 5.34 1 95.38 100 GLY A CA 1
ATOM 780 C C . GLY A 1 100 ? -9.477 -3.203 5.891 1 95.38 100 GLY A C 1
ATOM 781 O O . GLY A 1 100 ? -10.492 -3.518 5.262 1 95.38 100 GLY A O 1
ATOM 782 N N . GLY A 1 101 ? -9.523 -2.549 7.004 1 96.19 101 GLY A N 1
ATOM 783 C CA . GLY A 1 101 ? -10.789 -2.225 7.645 1 96.19 101 GLY A CA 1
ATOM 784 C C . GLY A 1 101 ? -11.469 -1.017 7.031 1 96.19 101 GLY A C 1
ATOM 785 O O . GLY A 1 101 ? -10.805 -0.058 6.629 1 96.19 101 GLY A O 1
ATOM 786 N N . VAL A 1 102 ? -12.805 -1.025 7.055 1 97.06 102 VAL A N 1
ATOM 787 C CA . VAL A 1 102 ? -13.594 0.081 6.531 1 97.06 102 VAL A CA 1
ATOM 788 C C . VAL A 1 102 ? -13.508 1.275 7.477 1 97.06 102 VAL A C 1
ATOM 790 O O . VAL A 1 102 ? -13.391 1.104 8.695 1 97.06 102 VAL A O 1
ATOM 793 N N . LEU A 1 103 ? -13.562 2.451 6.922 1 97.81 103 LEU A N 1
ATOM 794 C CA . LEU A 1 103 ? -13.531 3.656 7.742 1 97.81 103 LEU A CA 1
ATOM 795 C C . LEU A 1 103 ? -14.727 3.699 8.695 1 97.81 103 LEU A C 1
ATOM 797 O O . LEU A 1 103 ? -15.867 3.557 8.266 1 97.81 103 LEU A O 1
ATOM 801 N N . SER A 1 104 ? -14.461 3.904 10.008 1 95.81 104 SER A N 1
ATOM 802 C CA . SER A 1 104 ? -15.523 4.008 11 1 95.81 104 SER A CA 1
ATOM 803 C C . SER A 1 104 ? -15.82 5.461 11.344 1 95.81 104 SER A C 1
ATOM 805 O O . SER A 1 104 ? -16.797 5.754 12.039 1 95.81 104 SER A O 1
ATOM 807 N N . TYR A 1 105 ? -15.078 6.262 11.039 1 97.81 105 TYR A N 1
ATOM 808 C CA . TYR A 1 105 ? -15.148 7.707 11.219 1 97.81 105 TYR A CA 1
ATOM 809 C C . TYR A 1 105 ? -14.664 8.43 9.969 1 97.81 105 TYR A C 1
ATOM 811 O O . TYR A 1 105 ? -13.688 8.008 9.336 1 97.81 105 TYR A O 1
ATOM 819 N N . THR A 1 106 ? -15.375 9.508 9.57 1 98.25 106 THR A N 1
ATOM 820 C CA . THR A 1 106 ? -14.922 10.352 8.469 1 98.25 106 THR A CA 1
ATOM 821 C C . THR A 1 106 ? -15.141 11.82 8.789 1 98.25 106 THR A C 1
ATOM 823 O O . THR A 1 106 ? -15.938 12.156 9.672 1 98.25 106 THR A O 1
ATOM 826 N N . ARG A 1 107 ? -14.414 12.633 8.156 1 97.12 107 ARG A N 1
ATOM 827 C CA . ARG A 1 107 ? -14.578 14.086 8.234 1 97.12 107 ARG A CA 1
ATOM 828 C C . ARG A 1 107 ? -14.398 14.734 6.867 1 97.12 107 ARG A C 1
ATOM 830 O O . ARG A 1 107 ? -13.539 15.594 6.688 1 97.12 107 ARG A O 1
ATOM 837 N N . TRP A 1 108 ? -15.266 14.398 6.012 1 97.69 108 TRP A N 1
ATOM 838 C CA . TRP A 1 108 ? -15.18 14.867 4.629 1 97.69 108 TRP A CA 1
ATOM 839 C C . TRP A 1 108 ? -15.375 16.375 4.551 1 97.69 108 TRP A C 1
ATOM 841 O O . TRP A 1 108 ? -16.234 16.938 5.23 1 97.69 108 TRP A O 1
ATOM 851 N N . GLY A 1 109 ? -14.508 17 3.738 1 95.38 109 GLY A N 1
ATOM 852 C CA . GLY A 1 109 ? -14.75 18.406 3.41 1 95.38 109 GLY A CA 1
ATOM 853 C C . GLY A 1 109 ? -15.977 18.609 2.547 1 95.38 109 GLY A C 1
ATOM 854 O O . GLY A 1 109 ? -16.578 17.641 2.072 1 95.38 109 GLY A O 1
ATOM 855 N N . ALA A 1 110 ? -16.203 19.875 2.336 1 92.19 110 ALA A N 1
ATOM 856 C CA . ALA A 1 110 ? -17.297 20.219 1.441 1 92.19 110 ALA A CA 1
ATOM 857 C C . ALA A 1 110 ? -17.047 19.688 0.034 1 92.19 110 ALA A C 1
ATOM 859 O O . ALA A 1 110 ? -15.953 19.812 -0.502 1 92.19 110 ALA A O 1
ATOM 860 N N . ASN A 1 111 ? -17.922 19.016 -0.622 1 92.81 111 ASN A N 1
ATOM 861 C CA . ASN A 1 111 ? -17.859 18.469 -1.975 1 92.81 111 ASN A CA 1
ATOM 862 C C . ASN A 1 111 ? -16.922 17.281 -2.061 1 92.81 111 ASN A C 1
ATOM 864 O O . ASN A 1 111 ? -16.359 17 -3.121 1 92.81 111 ASN A O 1
ATOM 868 N N . GLU A 1 112 ? -16.688 16.734 -0.951 1 97.06 112 GLU A N 1
ATOM 869 C CA . GLU A 1 112 ? -15.859 15.523 -0.88 1 97.06 112 GLU A CA 1
ATOM 870 C C . GLU A 1 112 ? -16.703 14.305 -0.53 1 97.06 112 GLU A C 1
ATOM 872 O O . GLU A 1 112 ? -17.75 14.422 0.103 1 97.06 112 GLU A O 1
ATOM 877 N N . PRO A 1 113 ? -16.25 13.172 -0.902 1 97.88 113 PRO A N 1
ATOM 878 C CA . PRO A 1 113 ? -15.031 12.812 -1.634 1 97.88 113 PRO A CA 1
ATOM 879 C C . PRO A 1 113 ? -15.117 13.164 -3.117 1 97.88 113 PRO A C 1
ATOM 881 O O . PRO A 1 113 ? -16.109 12.836 -3.781 1 97.88 113 PRO A O 1
ATOM 884 N N . ASN A 1 114 ? -14.164 13.836 -3.619 1 97.5 114 ASN A N 1
ATOM 885 C CA . ASN A 1 114 ? -13.992 14.102 -5.043 1 97.5 114 ASN A CA 1
ATOM 886 C C . ASN A 1 114 ? -13.484 12.867 -5.785 1 97.5 114 ASN A C 1
ATOM 888 O O . ASN A 1 114 ? -12.383 12.383 -5.512 1 97.5 114 ASN A O 1
ATOM 892 N N . MET A 1 115 ? -14.25 12.391 -6.719 1 97.56 115 MET A N 1
ATOM 893 C CA . MET A 1 115 ? -13.891 11.156 -7.418 1 97.56 115 MET A CA 1
ATOM 894 C C . MET A 1 115 ? -13.555 11.438 -8.875 1 97.56 115 MET A C 1
ATOM 896 O O . MET A 1 115 ? -13.688 10.555 -9.727 1 97.56 115 MET A O 1
ATOM 900 N N . THR A 1 116 ? -13.125 12.617 -9.102 1 96.69 116 THR A N 1
ATOM 901 C CA . THR A 1 116 ? -12.766 12.992 -10.469 1 96.69 116 THR A CA 1
ATOM 902 C C . THR A 1 116 ? -11.445 12.344 -10.875 1 96.69 116 THR A C 1
ATOM 904 O O . THR A 1 116 ? -10.516 12.25 -10.062 1 96.69 116 THR A O 1
ATOM 907 N N . GLY A 1 117 ? -11.227 11.969 -12.219 1 94.56 117 GLY A N 1
ATOM 908 C CA . GLY A 1 117 ? -10.031 11.328 -12.734 1 94.56 117 GLY A CA 1
ATOM 909 C C . GLY A 1 117 ? -10.141 9.82 -12.812 1 94.56 117 GLY A C 1
ATOM 910 O O . GLY A 1 117 ? -10.992 9.219 -12.148 1 94.56 117 GLY A O 1
ATOM 911 N N . SER A 1 118 ? -9.25 9.266 -13.688 1 91.38 118 SER A N 1
ATOM 912 C CA . SER A 1 118 ? -9.219 7.816 -13.836 1 91.38 118 SER A CA 1
ATOM 913 C C . SER A 1 118 ? -8.164 7.191 -12.938 1 91.38 118 SER A C 1
ATOM 915 O O . SER A 1 118 ? -7.113 7.793 -12.695 1 91.38 118 SER A O 1
ATOM 917 N N . GLY A 1 119 ? -8.539 6.207 -12.094 1 93.38 119 GLY A N 1
ATOM 918 C CA . GLY A 1 119 ? -7.598 5.527 -11.219 1 93.38 119 GLY A CA 1
ATOM 919 C C . GLY A 1 119 ? -8.102 5.391 -9.789 1 93.38 119 GLY A C 1
ATOM 920 O O . GLY A 1 119 ? -9.258 5.707 -9.5 1 93.38 119 GLY A O 1
ATOM 921 N N . THR A 1 120 ? -7.195 4.914 -8.984 1 96.88 120 THR A N 1
ATOM 922 C CA . THR A 1 120 ? -7.566 4.711 -7.586 1 96.88 120 THR A CA 1
ATOM 923 C C . THR A 1 120 ? -7.461 6.02 -6.805 1 96.88 120 THR A C 1
ATOM 925 O O . THR A 1 120 ? -6.508 6.777 -6.98 1 96.88 120 THR A O 1
ATOM 928 N N . HIS A 1 121 ? -8.422 6.27 -5.988 1 98.62 121 HIS A N 1
ATOM 929 C CA . HIS A 1 121 ? -8.43 7.457 -5.137 1 98.62 121 HIS A CA 1
ATOM 930 C C . HIS A 1 121 ? -7.992 7.117 -3.717 1 98.62 121 HIS A C 1
ATOM 932 O O . HIS A 1 121 ? -8.328 6.055 -3.195 1 98.62 121 HIS A O 1
ATOM 938 N N . CYS A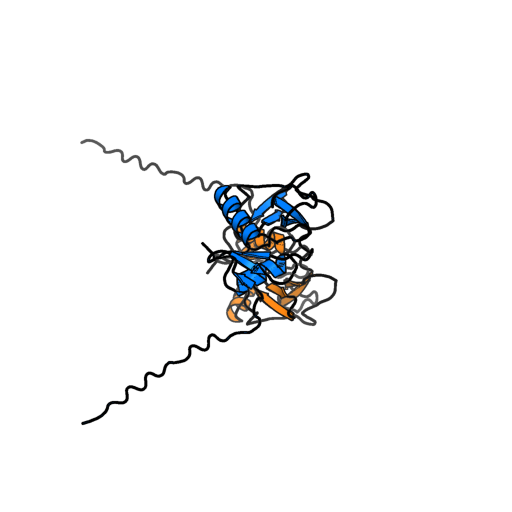 1 122 ? -7.25 8.039 -3.154 1 98.88 122 CYS A N 1
ATOM 939 C CA . CYS A 1 122 ? -6.711 7.875 -1.811 1 98.88 122 CYS A CA 1
ATOM 940 C C . CYS A 1 122 ? -7.055 9.07 -0.932 1 98.88 122 CYS A C 1
ATOM 942 O O . CYS A 1 122 ? -7.531 10.094 -1.428 1 98.88 122 CYS A O 1
ATOM 944 N N . LEU A 1 123 ? -6.863 8.891 0.341 1 98.88 123 LEU A N 1
ATOM 945 C CA . LEU A 1 123 ? -7.355 9.82 1.352 1 98.88 123 LEU A CA 1
ATOM 946 C C . LEU A 1 123 ? -6.25 10.766 1.812 1 98.88 123 LEU A C 1
ATOM 948 O O . LEU A 1 123 ? -5.156 10.312 2.168 1 98.88 123 LEU A O 1
ATOM 952 N N . GLN A 1 124 ? -6.523 12.062 1.703 1 98.75 124 GLN A N 1
ATOM 953 C CA . GLN A 1 124 ? -5.57 13.047 2.197 1 98.75 124 GLN A CA 1
ATOM 954 C C . GLN A 1 124 ? -6.234 14.008 3.184 1 98.75 124 GLN A C 1
ATOM 956 O O . GLN A 1 124 ? -7.457 14.156 3.182 1 98.75 124 GLN A O 1
ATOM 961 N N . LEU A 1 125 ? -5.41 14.602 4.082 1 98.31 125 LEU A N 1
ATOM 962 C CA . LEU A 1 125 ? -5.781 15.773 4.867 1 98.31 125 LEU A CA 1
ATOM 963 C C . LEU A 1 125 ? -5.438 17.062 4.121 1 98.31 125 LEU A C 1
ATOM 965 O O . LEU A 1 125 ? -4.387 17.141 3.484 1 98.31 125 LEU A O 1
ATOM 969 N N . GLY A 1 126 ? -6.309 17.984 4.215 1 96.12 126 GLY A N 1
ATOM 970 C CA . GLY A 1 126 ? -6.023 19.297 3.654 1 96.12 126 GLY A CA 1
ATOM 971 C C . GLY A 1 126 ? -7.012 20.359 4.094 1 96.12 126 GLY A C 1
ATOM 972 O O . GLY A 1 126 ? -7.977 20.062 4.801 1 96.12 126 GLY A O 1
ATOM 973 N N . LYS A 1 127 ? -6.656 21.531 3.744 1 92.94 127 LYS A N 1
ATOM 974 C CA . LYS A 1 127 ? -7.52 22.672 4.004 1 92.94 127 LYS A CA 1
ATOM 975 C C . LYS A 1 127 ? -7.992 23.312 2.701 1 92.94 127 LYS A C 1
ATOM 977 O O . LYS A 1 127 ? -7.203 23.5 1.771 1 92.94 127 LYS A O 1
ATOM 982 N N . ASP A 1 128 ? -9.273 23.672 2.662 1 88.94 128 ASP A N 1
ATOM 983 C CA . ASP A 1 128 ? -9.812 24.344 1.491 1 88.94 128 ASP A CA 1
ATOM 984 C C . ASP A 1 128 ? -9.281 25.781 1.394 1 88.94 128 ASP A C 1
ATOM 986 O O . ASP A 1 128 ? -8.883 26.359 2.4 1 88.94 128 ASP A O 1
ATOM 990 N N . ASN A 1 129 ? -9.266 26.203 0.155 1 82.56 129 ASN A N 1
ATOM 991 C CA . ASN A 1 129 ? -8.789 27.578 -0.067 1 82.56 129 ASN A CA 1
ATOM 992 C C . ASN A 1 129 ? -9.891 28.594 0.178 1 82.56 129 ASN A C 1
ATOM 994 O O . ASN A 1 129 ? -10.203 29.406 -0.702 1 82.56 129 ASN A O 1
ATOM 998 N N . ASP A 1 130 ? -10.609 28.453 1.143 1 78.81 130 ASP A N 1
ATOM 999 C CA . ASP A 1 130 ? -11.688 29.391 1.407 1 78.81 130 ASP A CA 1
ATOM 1000 C C . ASP A 1 130 ? -11.406 30.203 2.664 1 78.81 130 ASP A C 1
ATOM 1002 O O . ASP A 1 130 ? -12.195 31.078 3.035 1 78.81 130 ASP A O 1
ATOM 1006 N N . GLY A 1 131 ? -10.305 30.047 3.271 1 71.56 131 GLY A N 1
ATOM 1007 C CA . GLY A 1 131 ? -9.867 30.797 4.438 1 71.56 131 GLY A CA 1
ATOM 1008 C C . GLY A 1 131 ? -10.672 30.484 5.688 1 71.56 131 GLY A C 1
ATOM 1009 O O . GLY A 1 131 ? -10.375 30.984 6.77 1 71.56 131 GLY A O 1
ATOM 1010 N N . LYS A 1 132 ? -11.625 29.656 5.574 1 74.81 132 LYS A N 1
ATOM 1011 C CA . LYS A 1 132 ? -12.539 29.422 6.691 1 74.81 132 LYS A CA 1
ATOM 1012 C C . LYS A 1 132 ? -12.523 27.953 7.113 1 74.81 132 LYS A C 1
ATOM 1014 O O . LYS A 1 132 ? -12.688 27.641 8.289 1 74.81 132 LYS A O 1
ATOM 1019 N N . SER A 1 133 ? -12.234 27.219 6.211 1 80.38 133 SER A N 1
ATOM 1020 C CA . SER A 1 133 ? -12.406 25.797 6.484 1 80.38 133 SER A CA 1
ATOM 1021 C C . SER A 1 133 ? -11.266 25.266 7.34 1 80.38 133 SER A C 1
ATOM 1023 O O . SER A 1 133 ? -10.125 25.719 7.219 1 80.38 133 SER A O 1
ATOM 1025 N N . SER A 1 134 ? -11.594 24.453 8.25 1 88.56 134 SER A N 1
ATOM 1026 C CA . SER A 1 134 ? -10.586 23.688 9 1 88.56 134 SER A CA 1
ATOM 1027 C C . SER A 1 134 ? -10.039 22.547 8.164 1 88.56 134 SER A C 1
ATOM 1029 O O . SER A 1 134 ? -10.516 22.281 7.062 1 88.56 134 SER A O 1
ATOM 1031 N N . ILE A 1 135 ? -9.008 21.953 8.688 1 95.06 135 ILE A N 1
ATOM 1032 C CA . ILE A 1 135 ? -8.453 20.766 8.062 1 95.06 135 ILE A CA 1
ATOM 1033 C C . ILE A 1 135 ? -9.555 19.703 7.906 1 95.06 135 ILE A C 1
ATOM 1035 O O . ILE A 1 135 ? -10.367 19.5 8.812 1 95.06 135 ILE A O 1
ATOM 1039 N N . ASN A 1 136 ? -9.672 19.125 6.742 1 96.5 136 ASN A N 1
ATOM 1040 C CA . ASN A 1 136 ? -10.695 18.141 6.441 1 96.5 136 ASN A CA 1
ATOM 1041 C C . ASN A 1 136 ? -10.164 17.031 5.555 1 96.5 136 ASN A C 1
ATOM 1043 O O . ASN A 1 136 ? -8.992 17.047 5.164 1 96.5 136 ASN A O 1
ATOM 1047 N N . TRP A 1 137 ? -10.992 16.016 5.383 1 98.38 137 TRP A N 1
ATOM 1048 C CA . TRP A 1 137 ? -10.625 14.859 4.566 1 98.38 137 TRP A CA 1
ATOM 1049 C C . TRP A 1 137 ? -10.953 15.109 3.098 1 98.38 137 TRP A C 1
ATOM 1051 O O . TRP A 1 137 ? -12.031 15.609 2.773 1 98.38 137 TRP A O 1
ATOM 1061 N N . GLN A 1 138 ? -10.062 14.734 2.254 1 98.25 138 GLN A N 1
ATOM 1062 C CA . GLN A 1 138 ? -10.242 14.906 0.817 1 98.25 138 GLN A CA 1
ATOM 1063 C C . GLN A 1 138 ? -9.812 13.656 0.053 1 98.25 138 GLN A C 1
ATOM 1065 O O . GLN A 1 138 ? -8.914 12.938 0.491 1 98.25 138 GLN A O 1
ATOM 1070 N N . SER A 1 139 ? -10.469 13.438 -1.081 1 98.56 139 SER A N 1
ATOM 1071 C CA . SER A 1 139 ? -10.117 12.359 -1.997 1 98.56 139 SER A CA 1
ATOM 1072 C C . SER A 1 139 ? -9.375 12.883 -3.217 1 98.56 139 SER A C 1
ATOM 1074 O O . SER A 1 139 ? -9.781 13.875 -3.826 1 98.56 139 SER A O 1
ATOM 1076 N N . ARG A 1 140 ? -8.203 12.227 -3.461 1 98.44 140 ARG A N 1
ATOM 1077 C CA . ARG A 1 140 ? -7.434 12.531 -4.664 1 98.44 140 ARG A CA 1
ATOM 1078 C C . ARG A 1 140 ? -6.832 11.266 -5.266 1 98.44 140 ARG A C 1
ATOM 1080 O O . ARG A 1 140 ? -6.73 10.242 -4.59 1 98.44 140 ARG A O 1
ATOM 1087 N N . LEU A 1 141 ? -6.508 11.391 -6.594 1 98.25 141 LEU A N 1
ATOM 1088 C CA . LEU A 1 141 ? -5.844 10.258 -7.223 1 98.25 141 LEU A CA 1
ATOM 1089 C C . LEU A 1 141 ? -4.574 9.883 -6.465 1 98.25 141 LEU A C 1
ATOM 1091 O O . LEU A 1 141 ? -3.754 10.742 -6.148 1 98.25 141 LEU A O 1
ATOM 1095 N N . CYS A 1 142 ? -4.344 8.555 -6.281 1 98.5 142 CYS A N 1
ATOM 1096 C CA . CYS A 1 142 ? -3.242 8.039 -5.48 1 98.5 142 CYS A CA 1
ATOM 1097 C C . CYS A 1 142 ? -1.899 8.391 -6.109 1 98.5 142 CYS A C 1
ATOM 1099 O O . CYS A 1 142 ? -0.88 8.445 -5.418 1 98.5 142 CYS A O 1
ATOM 1101 N N . ILE A 1 143 ? -1.864 8.641 -7.355 1 96.88 143 ILE A N 1
ATOM 1102 C CA . ILE A 1 143 ? -0.62 8.859 -8.086 1 96.88 143 ILE A CA 1
ATOM 1103 C C . ILE A 1 143 ? -0.147 10.297 -7.883 1 96.88 143 ILE A C 1
ATOM 1105 O O . ILE A 1 143 ? 0.975 10.641 -8.258 1 96.88 143 ILE A O 1
ATOM 1109 N N . THR A 1 144 ? -1.062 11.172 -7.293 1 97.5 144 THR A N 1
ATOM 1110 C CA . THR A 1 144 ? -0.687 12.555 -7.039 1 97.5 144 THR A CA 1
ATOM 1111 C C . THR A 1 144 ? 0.342 12.641 -5.918 1 97.5 144 THR A C 1
ATOM 1113 O O . THR A 1 144 ? 0.35 11.805 -5.012 1 97.5 144 THR A O 1
ATOM 1116 N N . SER A 1 145 ? 1.228 13.672 -6.043 1 97.81 145 SER A N 1
ATOM 1117 C CA . SER A 1 145 ? 2.23 13.844 -4.996 1 97.81 145 SER A CA 1
ATOM 1118 C C . SER A 1 145 ? 1.706 14.719 -3.865 1 97.81 145 SER A C 1
ATOM 1120 O O . SER A 1 145 ? 1.21 15.82 -4.105 1 97.81 145 SER A O 1
ATOM 1122 N N . ARG A 1 146 ? 1.797 14.234 -2.648 1 98.44 146 ARG A N 1
ATOM 1123 C CA . ARG A 1 146 ? 1.438 14.945 -1.424 1 98.44 146 ARG A CA 1
ATOM 1124 C C . ARG A 1 146 ? 2.463 14.688 -0.324 1 98.44 146 ARG A C 1
ATOM 1126 O O . ARG A 1 146 ? 3.191 13.695 -0.364 1 98.44 146 ARG A O 1
ATOM 1133 N N . TYR A 1 147 ? 2.512 15.641 0.605 1 98.25 147 TYR A N 1
ATOM 1134 C CA . TYR A 1 147 ? 3.145 15.266 1.864 1 98.25 147 TYR A CA 1
ATOM 1135 C C . TYR A 1 147 ? 2.398 14.109 2.525 1 98.25 147 TYR A C 1
ATOM 1137 O O . TYR A 1 147 ? 1.348 13.688 2.041 1 98.25 147 TYR A O 1
ATOM 1145 N N . TYR A 1 148 ? 2.973 13.547 3.564 1 98.62 148 TYR A N 1
ATOM 1146 C CA . TYR A 1 148 ? 2.279 12.453 4.23 1 98.62 148 TYR A CA 1
ATOM 1147 C C . TYR A 1 148 ? 2.629 12.406 5.715 1 98.62 148 TYR A C 1
ATOM 1149 O O . TYR A 1 148 ? 3.637 12.977 6.137 1 98.62 148 TYR A O 1
ATOM 1157 N N . ILE A 1 149 ? 1.75 11.859 6.469 1 98.62 149 ILE A N 1
ATOM 1158 C CA . ILE A 1 149 ? 1.903 11.766 7.918 1 98.62 149 ILE A CA 1
ATOM 1159 C C . ILE A 1 149 ? 1.99 10.297 8.336 1 98.62 149 ILE A C 1
ATOM 1161 O O . ILE A 1 149 ? 1.164 9.477 7.926 1 98.62 149 ILE A O 1
ATOM 1165 N N . CYS A 1 150 ? 3.014 9.992 9.07 1 98.56 150 CYS A N 1
ATOM 1166 C CA . CYS A 1 150 ? 3.188 8.672 9.672 1 98.56 150 CYS A CA 1
ATOM 1167 C C . CYS A 1 150 ? 2.791 8.68 11.141 1 98.56 150 CYS A C 1
ATOM 1169 O O . CYS A 1 150 ? 2.941 9.695 11.82 1 98.56 150 CYS A O 1
ATOM 1171 N N . GLU A 1 151 ? 2.275 7.562 11.586 1 98.31 151 GLU A N 1
ATOM 1172 C CA . GLU A 1 151 ? 1.97 7.406 13 1 98.31 151 GLU A CA 1
ATOM 1173 C C . GLU A 1 151 ? 2.637 6.16 13.578 1 98.31 151 GLU A C 1
ATOM 1175 O O . GLU A 1 151 ? 2.812 5.16 12.875 1 98.31 151 GLU A O 1
ATOM 1180 N N . VAL A 1 152 ? 3.008 6.27 14.875 1 96.38 152 VAL A N 1
ATOM 1181 C CA . VAL A 1 152 ? 3.586 5.125 15.562 1 96.38 152 VAL A CA 1
ATOM 1182 C C . VAL A 1 152 ? 2.551 4.008 15.672 1 96.38 152 VAL A C 1
ATOM 1184 O O . VAL A 1 152 ? 1.374 4.266 15.93 1 96.38 152 VAL A O 1
ATOM 1187 N N . ASN A 1 153 ? 3.006 2.775 15.336 1 83.19 153 ASN A N 1
ATOM 1188 C CA . ASN A 1 153 ? 2.135 1.604 15.367 1 83.19 153 ASN A CA 1
ATOM 1189 C C . ASN A 1 153 ? 1.55 1.376 16.766 1 83.19 153 ASN A C 1
ATOM 1191 O O . ASN A 1 153 ? 2.252 1.513 17.766 1 83.19 153 ASN A O 1
ATOM 1195 N N . SER A 1 154 ? 0.254 1.365 16.906 1 60.41 154 SER A N 1
ATOM 1196 C CA . SER A 1 154 ? -0.296 1.057 18.219 1 60.41 154 SER A CA 1
ATOM 1197 C C . SER A 1 154 ? -0.26 -0.442 18.5 1 60.41 154 SER A C 1
ATOM 1199 O O . SER A 1 154 ? -0.264 -1.251 17.562 1 60.41 154 SER A O 1
ATOM 1201 N N . MET B 1 1 ? -30.906 -39.75 42.062 1 30.78 1 MET B N 1
ATOM 1202 C CA . MET B 1 1 ? -29.797 -39.656 41.125 1 30.78 1 MET B CA 1
ATOM 1203 C C . MET B 1 1 ? -30.031 -38.531 40.125 1 30.78 1 MET B C 1
ATOM 1205 O O . MET B 1 1 ? -30.938 -38.625 39.281 1 30.78 1 MET B O 1
ATOM 1209 N N . LEU B 1 2 ? -29.781 -37.25 40.469 1 31.09 2 LEU B N 1
ATOM 1210 C CA . LEU B 1 2 ? -29.953 -35.969 39.75 1 31.09 2 LEU B CA 1
ATOM 1211 C C . LEU B 1 2 ? -29.047 -35.938 38.531 1 31.09 2 LEU B C 1
ATOM 1213 O O . LEU B 1 2 ? -27.828 -36.062 38.656 1 31.09 2 LEU B O 1
ATOM 1217 N N . LYS B 1 3 ? -29.594 -36.375 37.344 1 34.78 3 LYS B N 1
ATOM 1218 C CA . LYS B 1 3 ? -28.922 -36.344 36.062 1 34.78 3 LYS B CA 1
ATOM 1219 C C . LYS B 1 3 ? -28.531 -34.906 35.688 1 34.78 3 LYS B C 1
ATOM 1221 O O . LYS B 1 3 ? -29.391 -34.031 35.562 1 34.78 3 LYS B O 1
ATOM 1226 N N . LEU B 1 4 ? -27.375 -34.406 36.062 1 32.28 4 LEU B N 1
ATOM 1227 C CA . LEU B 1 4 ? -26.812 -33.094 35.688 1 32.28 4 LEU B CA 1
ATOM 1228 C C . LEU B 1 4 ? -26.656 -33 34.156 1 32.28 4 LEU B C 1
ATOM 1230 O O . LEU B 1 4 ? -25.922 -33.781 33.562 1 32.28 4 LEU B O 1
ATOM 1234 N N . TYR B 1 5 ? -27.719 -32.625 33.469 1 35.38 5 TYR B N 1
ATOM 1235 C CA . TYR B 1 5 ? -27.625 -32.312 32.062 1 35.38 5 TYR B CA 1
ATOM 1236 C C . TYR B 1 5 ? -26.688 -31.125 31.828 1 35.38 5 TYR B C 1
ATOM 1238 O O . TYR B 1 5 ? -26.891 -30.047 32.375 1 35.38 5 TYR B O 1
ATOM 1246 N N . PHE B 1 6 ? -25.391 -31.406 31.734 1 34.47 6 PHE B N 1
ATOM 1247 C CA . PHE B 1 6 ? -24.484 -30.344 31.281 1 34.47 6 PHE B CA 1
ATOM 1248 C C . PHE B 1 6 ? -24.859 -29.875 29.891 1 34.47 6 PHE B C 1
ATOM 1250 O O . PHE B 1 6 ? -24.875 -30.656 28.938 1 34.47 6 PHE B O 1
ATOM 1257 N N . ILE B 1 7 ? -25.672 -28.812 29.75 1 34.94 7 ILE B N 1
ATOM 1258 C CA . ILE B 1 7 ? -25.953 -28.172 28.484 1 34.94 7 ILE B CA 1
ATOM 1259 C C . ILE B 1 7 ? -24.656 -27.562 27.922 1 34.94 7 ILE B C 1
ATOM 1261 O O . ILE B 1 7 ? -24.094 -26.641 28.531 1 34.94 7 ILE B O 1
ATOM 1265 N N . VAL B 1 8 ? -23.797 -28.312 27.344 1 35.47 8 VAL B N 1
ATOM 1266 C CA . VAL B 1 8 ? -22.703 -27.719 26.578 1 35.47 8 VAL B CA 1
ATOM 1267 C C . VAL B 1 8 ? -23.281 -26.812 25.484 1 35.47 8 VAL B C 1
ATOM 1269 O O . VAL B 1 8 ? -23.984 -27.266 24.594 1 35.47 8 VAL B O 1
ATOM 1272 N N . SER B 1 9 ? -23.625 -25.594 25.844 1 33.72 9 SER B N 1
ATOM 1273 C CA . SER B 1 9 ? -23.938 -24.625 24.797 1 33.72 9 SER B CA 1
ATOM 1274 C C . SER B 1 9 ? -22.812 -24.547 23.766 1 33.72 9 SER B C 1
ATOM 1276 O O . SER B 1 9 ? -21.672 -24.219 24.109 1 33.72 9 SER B O 1
ATOM 1278 N N . LEU B 1 10 ? -22.656 -25.484 22.875 1 35.66 10 LEU B N 1
ATOM 1279 C CA . LEU B 1 10 ? -21.844 -25.281 21.688 1 35.66 10 LEU B CA 1
ATOM 1280 C C . LEU B 1 10 ? -22.109 -23.906 21.078 1 35.66 10 LEU B C 1
ATOM 1282 O O . LEU B 1 10 ? -23.172 -23.688 20.484 1 35.66 10 LEU B O 1
ATOM 1286 N N . GLY B 1 11 ? -21.812 -22.891 21.781 1 32.06 11 GLY B N 1
ATOM 1287 C CA . GLY B 1 11 ? -21.828 -21.641 21.047 1 32.06 11 GLY B CA 1
ATOM 1288 C C . GLY B 1 11 ? -21.25 -21.766 19.641 1 32.06 11 GLY B C 1
ATOM 1289 O O . GLY B 1 11 ? -20.078 -22.125 19.484 1 32.06 11 GLY B O 1
ATOM 1290 N N . ALA B 1 12 ? -21.984 -22.156 18.688 1 32.25 12 ALA B N 1
ATOM 1291 C CA . ALA B 1 12 ? -21.641 -22.031 17.281 1 32.25 12 ALA B CA 1
ATOM 1292 C C . ALA B 1 12 ? -20.969 -20.688 17 1 32.25 12 ALA B C 1
ATOM 1294 O O . ALA B 1 12 ? -21.594 -19.641 17.156 1 32.25 12 ALA B O 1
ATOM 1295 N N . PHE B 1 13 ? -19.688 -20.516 17.359 1 33.28 13 PHE B N 1
ATOM 1296 C CA . PHE B 1 13 ? -18.984 -19.422 16.703 1 33.28 13 PHE B CA 1
ATOM 1297 C C . PHE B 1 13 ? -19.391 -19.297 15.25 1 33.28 13 PHE B C 1
ATOM 1299 O O . PHE B 1 13 ? -19.094 -20.172 14.438 1 33.28 13 PHE B O 1
ATOM 1306 N N . LEU B 1 14 ? -20.562 -18.875 15.016 1 29.72 14 LEU B N 1
ATOM 1307 C CA . LEU B 1 14 ? -20.844 -18.391 13.664 1 29.72 14 LEU B CA 1
ATOM 1308 C C . LEU B 1 14 ? -19.625 -17.688 13.078 1 29.72 14 LEU B C 1
ATOM 1310 O O . LEU B 1 14 ? -19.219 -16.625 13.57 1 29.72 14 LEU B O 1
ATOM 1314 N N . LEU B 1 15 ? -18.578 -18.406 12.742 1 33.28 15 LEU B N 1
ATOM 1315 C CA . LEU B 1 15 ? -17.75 -17.797 11.727 1 33.28 15 LEU B CA 1
ATOM 1316 C C . LEU B 1 15 ? -18.578 -16.953 10.773 1 33.28 15 LEU B C 1
ATOM 1318 O O . LEU B 1 15 ? -19.5 -17.453 10.125 1 33.28 15 LEU B O 1
ATOM 1322 N N . ILE B 1 16 ? -19.188 -15.93 11.312 1 33.31 16 ILE B N 1
ATOM 1323 C CA . ILE B 1 16 ? -19.688 -14.984 10.32 1 33.31 16 ILE B CA 1
ATOM 1324 C C . ILE B 1 16 ? -18.922 -15.156 9.008 1 33.31 16 ILE B C 1
ATOM 1326 O O . ILE B 1 16 ? -17.703 -14.969 8.977 1 33.31 16 ILE B O 1
ATOM 1330 N N . SER B 1 17 ? -19.312 -16.031 8.156 1 34.56 17 SER B N 1
ATOM 1331 C CA . SER B 1 17 ? -19.078 -15.992 6.715 1 34.56 17 SER B CA 1
ATOM 1332 C C . SER B 1 17 ? -19.25 -14.578 6.16 1 34.56 17 SER B C 1
ATOM 1334 O O . SER B 1 17 ? -20.375 -14.109 5.98 1 34.56 17 SER B O 1
ATOM 1336 N N . TYR B 1 18 ? -19.141 -13.484 6.898 1 34.94 18 TYR B N 1
ATOM 1337 C CA . TYR B 1 18 ? -19.062 -12.328 6.016 1 34.94 18 TYR B CA 1
ATOM 1338 C C . TYR B 1 18 ? -18.578 -12.734 4.629 1 34.94 18 TYR B C 1
ATOM 1340 O O . TYR B 1 18 ? -17.484 -13.305 4.488 1 34.94 18 TYR B O 1
ATOM 1348 N N . GLY B 1 19 ? -19.359 -13.242 3.85 1 36.72 19 GLY B N 1
ATOM 1349 C CA . GLY B 1 19 ? -19.281 -13.578 2.436 1 36.72 19 GLY B CA 1
ATOM 1350 C C . GLY B 1 19 ? -18.5 -12.562 1.624 1 36.72 19 GLY B C 1
ATOM 1351 O O . GLY B 1 19 ? -18.562 -12.555 0.394 1 36.72 19 GLY B O 1
ATOM 1352 N N . SER B 1 20 ? -18.312 -11.289 2.016 1 41.25 20 SER B N 1
ATOM 1353 C CA . SER B 1 20 ? -17.391 -10.797 0.988 1 41.25 20 SER B CA 1
ATOM 1354 C C . SER B 1 20 ? -16.234 -11.758 0.771 1 41.25 20 SER B C 1
ATOM 1356 O O . SER B 1 20 ? -15.297 -11.797 1.565 1 41.25 20 SER B O 1
ATOM 1358 N N . SER B 1 21 ? -16.406 -13.031 0.642 1 44.69 21 SER B N 1
ATOM 1359 C CA . SER B 1 21 ? -15.508 -14.102 0.233 1 44.69 21 SER B CA 1
ATOM 1360 C C . SER B 1 21 ? -14.281 -13.555 -0.488 1 44.69 21 SER B C 1
ATOM 1362 O O . SER B 1 21 ? -14.391 -13.008 -1.589 1 44.69 21 SER B O 1
ATOM 1364 N N . SER B 1 22 ? -13.539 -12.758 0.139 1 57.25 22 SER B N 1
ATOM 1365 C CA . SER B 1 22 ? -12.289 -12.633 -0.597 1 57.25 22 SER B CA 1
ATOM 1366 C C . SER B 1 22 ? -11.945 -13.922 -1.336 1 57.25 22 SER B C 1
ATOM 1368 O O . SER B 1 22 ? -11.961 -15 -0.745 1 57.25 22 SER B O 1
ATOM 1370 N N . LEU B 1 23 ? -12.453 -13.992 -2.506 1 82 23 LEU B N 1
ATOM 1371 C CA . LEU B 1 23 ? -12.211 -15.109 -3.414 1 82 23 LEU B CA 1
ATOM 1372 C C . LEU B 1 23 ? -10.727 -15.453 -3.461 1 82 23 LEU B C 1
ATOM 1374 O O . LEU B 1 23 ? -10 -14.969 -4.332 1 82 23 LEU B O 1
ATOM 1378 N N . MET B 1 24 ? -10.398 -16.062 -2.223 1 92.25 24 MET B N 1
ATOM 1379 C CA . MET B 1 24 ? -9.023 -16.547 -2.146 1 92.25 24 MET B CA 1
ATOM 1380 C C . MET B 1 24 ? -8.984 -18.062 -2.123 1 92.25 24 MET B C 1
ATOM 1382 O O . MET B 1 24 ? -9.805 -18.703 -1.454 1 92.25 24 MET B O 1
ATOM 1386 N N . LEU B 1 25 ? -8.109 -18.625 -2.822 1 93 25 LEU B N 1
ATOM 1387 C CA . LEU B 1 25 ? -7.848 -20.062 -2.836 1 93 25 LEU B CA 1
ATOM 1388 C C . LEU B 1 25 ? -6.629 -20.391 -1.983 1 93 25 LEU B C 1
ATOM 1390 O O . LEU B 1 25 ? -5.547 -19.844 -2.193 1 93 25 LEU B O 1
ATOM 1394 N N . PRO B 1 26 ? -6.824 -21.297 -1.012 1 94.88 26 PRO B N 1
ATOM 1395 C CA . PRO B 1 26 ? -5.641 -21.703 -0.256 1 94.88 26 PRO B CA 1
ATOM 1396 C C . PRO B 1 26 ? -4.691 -22.578 -1.077 1 94.88 26 PRO B C 1
ATOM 1398 O O . PRO B 1 26 ? -5.125 -23.531 -1.723 1 94.88 26 PRO B O 1
ATOM 1401 N N . LEU B 1 27 ? -3.479 -22.172 -1.15 1 95.5 27 LEU B N 1
ATOM 1402 C CA . LEU B 1 27 ? -2.449 -23.016 -1.754 1 95.5 27 LEU B CA 1
ATOM 1403 C C . LEU B 1 27 ? -1.897 -24.016 -0.74 1 95.5 27 LEU B C 1
ATOM 1405 O O . LEU B 1 27 ? -1.632 -25.172 -1.08 1 95.5 27 LEU B O 1
ATOM 1409 N N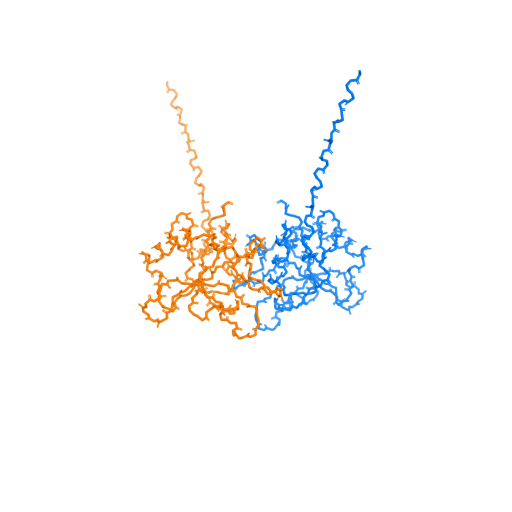 . ASN B 1 28 ? -1.676 -23.609 0.479 1 95.44 28 ASN B N 1
ATOM 1410 C CA . ASN B 1 28 ? -1.4 -24.359 1.699 1 95.44 28 ASN B CA 1
ATOM 1411 C C . ASN B 1 28 ? -1.751 -23.547 2.945 1 95.44 28 ASN B C 1
ATOM 1413 O O . ASN B 1 28 ? -2.607 -22.656 2.896 1 95.44 28 ASN B O 1
ATOM 1417 N N . ASN B 1 29 ? -1.097 -23.859 4.086 1 92.56 29 ASN B N 1
ATOM 1418 C CA . ASN B 1 29 ? -1.455 -23.172 5.316 1 92.56 29 ASN B CA 1
ATOM 1419 C C . ASN B 1 29 ? -0.808 -21.797 5.395 1 92.56 29 ASN B C 1
ATOM 1421 O O . ASN B 1 29 ? -1.107 -21.016 6.301 1 92.56 29 ASN B O 1
ATOM 1425 N N . THR B 1 30 ? 0.009 -21.438 4.457 1 95.69 30 THR B N 1
ATOM 1426 C CA . THR B 1 30 ? 0.792 -20.203 4.523 1 95.69 30 THR B CA 1
ATOM 1427 C C . THR B 1 30 ? 0.368 -19.234 3.426 1 95.69 30 THR B C 1
ATOM 1429 O O . THR B 1 30 ? 0.376 -18.031 3.629 1 95.69 30 THR B O 1
ATOM 1432 N N . TYR B 1 31 ? -0.031 -19.812 2.275 1 97.81 31 TYR B N 1
ATOM 1433 C CA . TYR B 1 31 ? -0.246 -18.984 1.097 1 97.81 31 TYR B CA 1
ATOM 1434 C C . TYR B 1 31 ? -1.678 -19.109 0.591 1 97.81 31 TYR B C 1
ATOM 1436 O O . TYR B 1 31 ? -2.221 -20.219 0.522 1 97.81 31 TYR B O 1
ATOM 1444 N N . TYR B 1 32 ? -2.277 -17.969 0.227 1 97.62 32 TYR B N 1
ATOM 1445 C CA . TYR B 1 32 ? -3.59 -17.875 -0.404 1 97.62 32 TYR B CA 1
ATOM 1446 C C . TYR B 1 32 ? -3.506 -17.094 -1.719 1 97.62 32 TYR B C 1
ATOM 1448 O O . TYR B 1 32 ? -2.803 -16.094 -1.812 1 97.62 32 TYR B O 1
ATOM 1456 N N . VAL B 1 33 ? -4.191 -17.594 -2.754 1 97.88 33 VAL B N 1
ATOM 1457 C CA . VAL B 1 33 ? -4.137 -16.984 -4.086 1 97.88 33 VAL B CA 1
ATOM 1458 C C . VAL B 1 33 ? -5.5 -16.406 -4.445 1 97.88 33 VAL B C 1
ATOM 1460 O O . VAL B 1 33 ? -6.535 -17.047 -4.227 1 97.88 33 VAL B O 1
ATOM 1463 N N . SER B 1 34 ? -5.492 -15.195 -4.965 1 97.12 34 SER B N 1
ATOM 1464 C CA . SER B 1 34 ? -6.746 -14.547 -5.344 1 97.12 34 SER B CA 1
ATOM 1465 C C . SER B 1 34 ? -7.398 -15.258 -6.527 1 97.12 34 SER B C 1
ATOM 1467 O O . SER B 1 34 ? -6.703 -15.82 -7.375 1 97.12 34 SER B O 1
ATOM 1469 N N . GLU B 1 35 ? -8.695 -15.156 -6.656 1 95.88 35 GLU B N 1
ATOM 1470 C CA . GLU B 1 35 ? -9.438 -15.727 -7.773 1 95.88 35 GLU B CA 1
ATOM 1471 C C . GLU B 1 35 ? -9.828 -14.648 -8.789 1 95.88 35 GLU B C 1
ATOM 1473 O O . GLU B 1 35 ? -10.617 -14.898 -9.695 1 95.88 35 GLU B O 1
ATOM 1478 N N . TYR B 1 36 ? -9.414 -13.469 -8.617 1 95.81 36 TYR B N 1
ATOM 1479 C CA . TYR B 1 36 ? -9.656 -12.359 -9.531 1 95.81 36 TYR B CA 1
ATOM 1480 C C . TYR B 1 36 ? -8.438 -11.453 -9.609 1 95.81 36 TYR B C 1
ATOM 1482 O O . TYR B 1 36 ? -7.555 -11.508 -8.758 1 95.81 36 TYR B O 1
ATOM 1490 N N . GLU B 1 37 ? -8.336 -10.711 -10.688 1 97.38 37 GLU B N 1
ATOM 1491 C CA . GLU B 1 37 ? -7.23 -9.773 -10.898 1 97.38 37 GLU B CA 1
ATOM 1492 C C . GLU B 1 37 ? -7.578 -8.383 -10.375 1 97.38 37 GLU B C 1
ATOM 1494 O O . GLU B 1 37 ? -8.734 -7.969 -10.414 1 97.38 37 GLU B O 1
ATOM 1499 N N . THR B 1 38 ? -6.652 -7.699 -9.891 1 97.12 38 THR B N 1
ATOM 1500 C CA . THR B 1 38 ? -6.828 -6.32 -9.453 1 97.12 38 THR B CA 1
ATOM 1501 C C . THR B 1 38 ? -5.496 -5.578 -9.461 1 97.12 38 THR B C 1
ATOM 1503 O O . THR B 1 38 ? -4.465 -6.148 -9.82 1 97.12 38 THR B O 1
ATOM 1506 N N . THR B 1 39 ? -5.5 -4.258 -9.125 1 97.88 39 THR B N 1
ATOM 1507 C CA . THR B 1 39 ? -4.285 -3.455 -9.062 1 97.88 39 THR B CA 1
ATOM 1508 C C . THR B 1 39 ? -3.473 -3.797 -7.816 1 97.88 39 THR B C 1
ATOM 1510 O O . THR B 1 39 ? -3.977 -4.453 -6.902 1 97.88 39 THR B O 1
ATOM 1513 N N . PHE B 1 40 ? -2.297 -3.365 -7.805 1 98.62 40 PHE B N 1
ATOM 1514 C CA . PHE B 1 40 ? -1.381 -3.654 -6.711 1 98.62 40 PHE B CA 1
ATOM 1515 C C . PHE B 1 40 ? -1.941 -3.145 -5.387 1 98.62 40 PHE B C 1
ATOM 1517 O O . PHE B 1 40 ? -1.956 -3.871 -4.391 1 98.62 40 PHE B O 1
ATOM 1524 N N . LEU B 1 41 ? -2.404 -1.868 -5.379 1 98.31 41 LEU B N 1
ATOM 1525 C CA . LEU B 1 41 ? -2.889 -1.28 -4.133 1 98.31 41 LEU B CA 1
ATOM 1526 C C . LEU B 1 41 ? -4.109 -2.031 -3.617 1 98.31 41 LEU B C 1
ATOM 1528 O O . LEU B 1 41 ? -4.23 -2.277 -2.416 1 98.31 41 LEU B O 1
ATOM 1532 N N . HIS B 1 42 ? -4.973 -2.393 -4.543 1 97.31 42 HIS B N 1
ATOM 1533 C CA . HIS B 1 42 ? -6.145 -3.156 -4.133 1 97.31 42 HIS B CA 1
ATOM 1534 C C . HIS B 1 42 ? -5.75 -4.543 -3.633 1 97.31 42 HIS B C 1
ATOM 1536 O O . HIS B 1 42 ? -6.387 -5.082 -2.725 1 97.31 42 HIS B O 1
ATOM 1542 N N . ALA B 1 43 ? -4.746 -5.102 -4.234 1 98 43 ALA B N 1
ATOM 1543 C CA . ALA B 1 43 ? -4.234 -6.387 -3.764 1 98 43 ALA B CA 1
ATOM 1544 C C . ALA B 1 43 ? -3.684 -6.273 -2.346 1 98 43 ALA B C 1
ATOM 1546 O O . ALA B 1 43 ? -3.893 -7.164 -1.519 1 98 43 ALA B O 1
ATOM 1547 N N . LEU B 1 44 ? -2.938 -5.184 -2.094 1 98.06 44 LEU B N 1
ATOM 1548 C CA . LEU B 1 44 ? -2.443 -4.922 -0.745 1 98.06 44 LEU B CA 1
ATOM 1549 C C . LEU B 1 44 ? -3.588 -4.93 0.263 1 98.06 44 LEU B C 1
ATOM 1551 O O . LEU B 1 44 ? -3.521 -5.629 1.278 1 98.06 44 LEU B O 1
ATOM 1555 N N . ALA B 1 45 ? -4.621 -4.223 -0.042 1 96.94 45 ALA B N 1
ATOM 1556 C CA . ALA B 1 45 ? -5.785 -4.133 0.837 1 96.94 45 ALA B CA 1
ATOM 1557 C C . ALA B 1 45 ? -6.469 -5.488 0.981 1 96.94 45 ALA B C 1
ATOM 1559 O O . ALA B 1 45 ? -6.91 -5.855 2.072 1 96.94 45 ALA B O 1
ATOM 1560 N N . GLY B 1 46 ? -6.562 -6.148 -0.14 1 95.88 46 GLY B N 1
ATOM 1561 C CA . GLY B 1 46 ? -7.207 -7.453 -0.122 1 95.88 46 GLY B CA 1
ATOM 1562 C C . GLY B 1 46 ? -6.566 -8.422 0.854 1 95.88 46 GLY B C 1
ATOM 1563 O O . GLY B 1 46 ? -7.266 -9.133 1.58 1 95.88 46 GLY B O 1
ATOM 1564 N N . CYS B 1 47 ? -5.285 -8.453 0.838 1 97.62 47 CYS B N 1
ATOM 1565 C CA . CYS B 1 47 ? -4.605 -9.344 1.776 1 97.62 47 CYS B CA 1
ATOM 1566 C C . CYS B 1 47 ? -4.805 -8.875 3.213 1 97.62 47 CYS B C 1
ATOM 1568 O O . CYS B 1 47 ? -5.02 -9.688 4.113 1 97.62 47 CYS B O 1
ATOM 1570 N N . LYS B 1 48 ? -4.805 -7.621 3.471 1 96.62 48 LYS B N 1
ATOM 1571 C CA . LYS B 1 48 ? -4.984 -7.09 4.82 1 96.62 48 LYS B CA 1
ATOM 1572 C C . LYS B 1 48 ? -6.383 -7.391 5.344 1 96.62 48 LYS B C 1
ATOM 1574 O O . LYS B 1 48 ? -6.562 -7.648 6.535 1 96.62 48 LYS B O 1
ATOM 1579 N N . MET B 1 49 ? -7.355 -7.371 4.496 1 94.62 49 MET B N 1
ATOM 1580 C CA . MET B 1 49 ? -8.742 -7.621 4.879 1 94.62 49 MET B CA 1
ATOM 1581 C C . MET B 1 49 ? -8.891 -9.008 5.5 1 94.62 49 MET B C 1
ATOM 1583 O O . MET B 1 49 ? -9.812 -9.242 6.289 1 94.62 49 MET B O 1
ATOM 1587 N N . ILE B 1 50 ? -8 -9.891 5.18 1 94.62 50 ILE B N 1
ATOM 1588 C CA . ILE B 1 50 ? -8.07 -11.234 5.742 1 94.62 50 ILE B CA 1
ATOM 1589 C C . ILE B 1 50 ? -6.902 -11.461 6.695 1 94.62 50 ILE B C 1
ATOM 1591 O O . ILE B 1 50 ? -6.48 -12.602 6.914 1 94.62 50 ILE B O 1
ATOM 1595 N N . ASP B 1 51 ? -6.301 -10.352 7.145 1 95.25 51 ASP B N 1
ATOM 1596 C CA . ASP B 1 51 ? -5.246 -10.32 8.156 1 95.25 51 ASP B CA 1
ATOM 1597 C C . ASP B 1 51 ? -3.988 -11.031 7.648 1 95.25 51 ASP B C 1
ATOM 1599 O O . ASP B 1 51 ? -3.354 -11.781 8.391 1 95.25 51 ASP B O 1
ATOM 1603 N N . MET B 1 52 ? -3.699 -10.859 6.438 1 97.25 52 MET B N 1
ATOM 1604 C CA . MET B 1 52 ? -2.494 -11.391 5.809 1 97.25 52 MET B CA 1
ATOM 1605 C C . MET B 1 52 ? -1.721 -10.281 5.098 1 97.25 52 MET B C 1
ATOM 1607 O O . MET B 1 52 ? -2.127 -9.117 5.125 1 97.25 52 MET B O 1
ATOM 1611 N N . ASP B 1 53 ? -0.564 -10.656 4.605 1 97.75 53 ASP B N 1
ATOM 1612 C CA . ASP B 1 53 ? 0.266 -9.734 3.842 1 97.75 53 ASP B CA 1
ATOM 1613 C C . ASP B 1 53 ? 0.447 -10.211 2.404 1 97.75 53 ASP B C 1
ATOM 1615 O O . ASP B 1 53 ? 0.383 -11.414 2.133 1 97.75 53 ASP B O 1
ATOM 1619 N N . LEU B 1 54 ? 0.659 -9.227 1.501 1 98.25 54 LEU B N 1
ATOM 1620 C CA . LEU B 1 54 ? 1.159 -9.664 0.201 1 98.25 54 LEU B CA 1
ATOM 1621 C C . LEU B 1 54 ? 2.459 -10.445 0.354 1 98.25 54 LEU B C 1
ATOM 1623 O O . LEU B 1 54 ? 3.27 -10.148 1.234 1 98.25 54 LEU B O 1
ATOM 1627 N N . LEU B 1 55 ? 2.623 -11.289 -0.52 1 98.5 55 LEU B N 1
ATOM 1628 C CA . LEU B 1 55 ? 3.729 -12.242 -0.517 1 98.5 55 LEU B CA 1
ATOM 1629 C C . LEU B 1 55 ? 5.07 -11.516 -0.525 1 98.5 55 LEU B C 1
ATOM 1631 O O . LEU B 1 55 ? 5.254 -10.555 -1.271 1 98.5 55 LEU B O 1
ATOM 1635 N N . ARG B 1 56 ? 5.926 -11.922 0.303 1 98.31 56 ARG B N 1
ATOM 1636 C CA . ARG B 1 56 ? 7.352 -11.617 0.247 1 98.31 56 ARG B CA 1
ATOM 1637 C C . ARG B 1 56 ? 8.18 -12.891 0.125 1 98.31 56 ARG B C 1
ATOM 1639 O O . ARG B 1 56 ? 7.871 -13.906 0.765 1 98.31 56 ARG B O 1
ATOM 1646 N N . ILE B 1 57 ? 9.172 -12.867 -0.707 1 97.81 57 ILE B N 1
ATOM 1647 C CA . ILE B 1 57 ? 10.109 -13.977 -0.841 1 97.81 57 ILE B CA 1
ATOM 1648 C C . ILE B 1 57 ? 11.523 -13.508 -0.495 1 97.81 57 ILE B C 1
ATOM 1650 O O . ILE B 1 57 ? 12.102 -12.695 -1.211 1 97.81 57 ILE B O 1
ATOM 1654 N N . GLU B 1 58 ? 12.031 -14.109 0.549 1 96.75 58 GLU B N 1
ATOM 1655 C CA . GLU B 1 58 ? 13.266 -13.531 1.065 1 96.75 58 GLU B CA 1
ATOM 1656 C C . GLU B 1 58 ? 14.414 -14.531 1.019 1 96.75 58 GLU B C 1
ATOM 1658 O O . GLU B 1 58 ? 15.5 -14.266 1.525 1 96.75 58 GLU B O 1
ATOM 1663 N N . SER B 1 59 ? 14.133 -15.734 0.483 1 97.38 59 SER B N 1
ATOM 1664 C CA . SER B 1 59 ? 15.195 -16.719 0.337 1 97.38 59 SER B CA 1
ATOM 1665 C C . SER B 1 59 ? 14.922 -17.656 -0.84 1 97.38 59 SER B C 1
ATOM 1667 O O . SER B 1 59 ? 13.781 -17.797 -1.275 1 97.38 59 SER B O 1
ATOM 1669 N N . ALA B 1 60 ? 16.062 -18.266 -1.284 1 97.25 60 ALA B N 1
ATOM 1670 C CA . ALA B 1 60 ? 15.961 -19.219 -2.387 1 97.25 60 ALA B CA 1
ATOM 1671 C C . ALA B 1 60 ? 15.109 -20.422 -1.995 1 97.25 60 ALA B C 1
ATOM 1673 O O . ALA B 1 60 ? 14.336 -20.938 -2.809 1 97.25 60 ALA B O 1
ATOM 1674 N N . THR B 1 61 ? 15.242 -20.812 -0.804 1 97.56 61 THR B N 1
ATOM 1675 C CA . THR B 1 61 ? 14.484 -21.969 -0.322 1 97.56 61 THR B CA 1
ATOM 1676 C C . THR B 1 61 ? 12.984 -21.672 -0.317 1 97.56 61 THR B C 1
ATOM 1678 O O . THR B 1 61 ? 12.188 -22.484 -0.787 1 97.56 61 THR B O 1
ATOM 1681 N N . GLU B 1 62 ? 12.602 -20.547 0.2 1 96.62 62 GLU B N 1
ATOM 1682 C CA . GLU B 1 62 ? 11.203 -20.141 0.181 1 96.62 62 GLU B CA 1
ATOM 1683 C C . GLU B 1 62 ? 10.664 -20.062 -1.246 1 96.62 62 GLU B C 1
ATOM 1685 O O . GLU B 1 62 ? 9.555 -20.531 -1.52 1 96.62 62 GLU B O 1
ATOM 1690 N N . SER B 1 63 ? 11.461 -19.531 -2.113 1 96.56 63 SER B N 1
ATOM 1691 C CA . SER B 1 63 ? 11.102 -19.391 -3.521 1 96.56 63 SER B CA 1
ATOM 1692 C C . SER B 1 63 ? 10.797 -20.75 -4.148 1 96.56 63 SER B C 1
ATOM 1694 O O . SER B 1 63 ? 9.734 -20.953 -4.742 1 96.56 63 SER B O 1
ATOM 1696 N N . LEU B 1 64 ? 11.711 -21.641 -3.996 1 95.56 64 LEU B N 1
ATOM 1697 C CA . LEU B 1 64 ? 11.57 -22.969 -4.586 1 95.56 64 LEU B CA 1
ATOM 1698 C C . LEU B 1 64 ? 10.352 -23.688 -4.031 1 95.56 64 LEU B C 1
ATOM 1700 O O . LEU B 1 64 ? 9.594 -24.312 -4.781 1 95.56 64 LEU B O 1
ATOM 1704 N N . ASN B 1 65 ? 10.164 -23.594 -2.74 1 96.38 65 ASN B N 1
ATOM 1705 C CA . ASN B 1 65 ? 9.008 -24.219 -2.115 1 96.38 65 ASN B CA 1
ATOM 1706 C C . ASN B 1 65 ? 7.703 -23.672 -2.678 1 96.38 65 ASN B C 1
ATOM 1708 O O . ASN B 1 65 ? 6.793 -24.438 -3.008 1 96.38 65 ASN B O 1
ATOM 1712 N N . LEU B 1 66 ? 7.602 -22.391 -2.758 1 97.19 66 LEU B N 1
ATOM 1713 C CA . LEU B 1 66 ? 6.391 -21.766 -3.266 1 97.19 66 LEU B CA 1
ATOM 1714 C C . LEU B 1 66 ? 6.156 -22.141 -4.727 1 97.19 66 LEU B C 1
ATOM 1716 O O . LEU B 1 66 ? 5.027 -22.453 -5.117 1 97.19 66 LEU B O 1
ATOM 1720 N N . TYR B 1 67 ? 7.172 -22.125 -5.516 1 95.38 67 TYR B N 1
ATOM 1721 C CA . TYR B 1 67 ? 7.031 -22.422 -6.938 1 95.38 67 TYR B CA 1
ATOM 1722 C C . TYR B 1 67 ? 6.566 -23.859 -7.148 1 95.38 67 TYR B C 1
ATOM 1724 O O . TYR B 1 67 ? 5.738 -24.125 -8.023 1 95.38 67 TYR B O 1
ATOM 1732 N N . ASN B 1 68 ? 7.117 -24.719 -6.398 1 95.44 68 ASN B N 1
ATOM 1733 C CA . ASN B 1 68 ? 6.668 -26.109 -6.465 1 95.44 68 ASN B CA 1
ATOM 1734 C C . ASN B 1 68 ? 5.191 -26.234 -6.113 1 95.44 68 ASN B C 1
ATOM 1736 O O . ASN B 1 68 ? 4.457 -26.984 -6.762 1 95.44 68 ASN B O 1
ATOM 1740 N N . LEU B 1 69 ? 4.801 -25.547 -5.09 1 96.62 69 LEU B N 1
ATOM 1741 C CA . LEU B 1 69 ? 3.395 -25.547 -4.695 1 96.62 69 LEU B CA 1
ATOM 1742 C C . LEU B 1 69 ? 2.516 -25.016 -5.82 1 96.62 69 LEU B C 1
ATOM 1744 O O . LEU B 1 69 ? 1.468 -25.578 -6.121 1 96.62 69 LEU B O 1
ATOM 1748 N N . MET B 1 70 ? 2.928 -23.938 -6.445 1 96.69 70 MET B N 1
ATOM 1749 C CA . MET B 1 70 ? 2.17 -23.312 -7.527 1 96.69 70 MET B CA 1
ATOM 1750 C C . MET B 1 70 ? 2.072 -24.25 -8.727 1 96.69 70 MET B C 1
ATOM 1752 O O . MET B 1 70 ? 1.018 -24.359 -9.359 1 96.69 70 MET B O 1
ATOM 1756 N N . ASP B 1 71 ? 3.188 -24.828 -9.023 1 93.81 71 ASP B N 1
ATOM 1757 C CA . ASP B 1 71 ? 3.201 -25.781 -10.133 1 93.81 71 ASP B CA 1
ATOM 1758 C C . ASP B 1 71 ? 2.23 -26.938 -9.875 1 93.81 71 ASP B C 1
ATOM 1760 O O . ASP B 1 71 ? 1.427 -27.281 -10.742 1 93.81 71 ASP B O 1
ATOM 1764 N N . ALA B 1 72 ? 2.287 -27.516 -8.719 1 95.19 72 ALA B N 1
ATOM 1765 C CA . ALA B 1 72 ? 1.429 -28.641 -8.352 1 95.19 72 ALA B CA 1
ATOM 1766 C C . ALA B 1 72 ? -0.045 -28.25 -8.414 1 95.19 72 ALA B C 1
ATOM 1768 O O . ALA B 1 72 ? -0.9 -29.078 -8.734 1 95.19 72 ALA B O 1
ATOM 1769 N N . ALA B 1 73 ? -0.335 -27.016 -8.141 1 96 73 ALA B N 1
ATOM 1770 C CA . ALA B 1 73 ? -1.716 -26.531 -8.109 1 96 73 ALA B CA 1
ATOM 1771 C C . ALA B 1 73 ? -2.164 -26.062 -9.492 1 96 73 ALA B C 1
ATOM 1773 O O . ALA B 1 73 ? -3.299 -25.609 -9.656 1 96 73 ALA B O 1
ATOM 1774 N N . GLY B 1 74 ? -1.27 -26.078 -10.43 1 94.31 74 GLY B N 1
ATOM 1775 C CA . GLY B 1 74 ? -1.604 -25.656 -11.781 1 94.31 74 GLY B CA 1
ATOM 1776 C C . GLY B 1 74 ? -1.668 -24.156 -11.945 1 94.31 74 GLY B C 1
ATOM 1777 O O . GLY B 1 74 ? -2.383 -23.656 -12.812 1 94.31 74 GLY B O 1
ATOM 1778 N N . LEU B 1 75 ? -0.941 -23.484 -11.086 1 95.56 75 LEU B N 1
ATOM 1779 C CA . LEU B 1 75 ? -1.018 -22.031 -11.078 1 95.56 75 LEU B CA 1
ATOM 1780 C C . LEU B 1 75 ? 0.183 -21.422 -11.797 1 95.56 75 LEU B C 1
ATOM 1782 O O . LEU B 1 75 ? 0.187 -20.219 -12.102 1 95.56 75 LEU B O 1
ATOM 1786 N N . ALA B 1 76 ? 1.195 -22.234 -12.008 1 93.31 76 ALA B N 1
ATOM 1787 C CA . ALA B 1 76 ? 2.383 -21.781 -12.727 1 93.31 76 ALA B CA 1
ATOM 1788 C C . ALA B 1 76 ? 2.199 -21.922 -14.234 1 93.31 76 ALA B C 1
ATOM 1790 O O . ALA B 1 76 ? 2.85 -22.766 -14.867 1 93.31 76 ALA B O 1
ATOM 1791 N N . VAL B 1 77 ? 1.359 -21.094 -14.781 1 91.75 77 VAL B N 1
ATOM 1792 C CA . VAL B 1 77 ? 1.055 -21.188 -16.203 1 91.75 77 VAL B CA 1
ATOM 1793 C C . VAL B 1 77 ? 1.393 -19.875 -16.891 1 91.75 77 VAL B C 1
ATOM 1795 O O . VAL B 1 77 ? 1.349 -18.812 -16.281 1 91.75 77 VAL B O 1
ATOM 1798 N N . SER B 1 78 ? 1.729 -20 -18.203 1 91 78 SER B N 1
ATOM 1799 C CA . SER B 1 78 ? 2.062 -18.812 -18.969 1 91 78 SER B CA 1
ATOM 1800 C C . SER B 1 78 ? 0.87 -17.859 -19.078 1 91 78 SER B C 1
ATOM 1802 O O . SER B 1 78 ? -0.268 -18.312 -19.25 1 91 78 SER B O 1
ATOM 1804 N N . GLY B 1 79 ? 1.158 -16.578 -19 1 90.75 79 GLY B N 1
ATOM 1805 C CA . GLY B 1 79 ? 0.113 -15.578 -19.172 1 90.75 79 GLY B CA 1
ATOM 1806 C C . GLY B 1 79 ? -0.55 -15.188 -17.859 1 90.75 79 GLY B C 1
ATOM 1807 O O . GLY B 1 79 ? -1.315 -14.227 -17.812 1 90.75 79 GLY B O 1
ATOM 1808 N N . ARG B 1 80 ? -0.336 -15.977 -16.844 1 95.12 80 ARG B N 1
ATOM 1809 C CA . ARG B 1 80 ? -0.874 -15.633 -15.523 1 95.12 80 ARG B CA 1
ATOM 1810 C C . ARG B 1 80 ? 0.211 -15.047 -14.625 1 95.12 80 ARG B C 1
ATOM 1812 O O . ARG B 1 80 ? 1.341 -15.539 -14.602 1 95.12 80 ARG B O 1
ATOM 1819 N N . ALA B 1 81 ? -0.127 -13.977 -14 1 98.06 81 ALA B N 1
ATOM 1820 C CA . ALA B 1 81 ? 0.838 -13.32 -13.125 1 98.06 81 ALA B CA 1
ATOM 1821 C C . ALA B 1 81 ? 0.209 -12.969 -11.781 1 98.06 81 ALA B C 1
ATOM 1823 O O . ALA B 1 81 ? -1.015 -12.859 -11.664 1 98.06 81 ALA B O 1
ATOM 1824 N N . TYR B 1 82 ? 1.049 -12.852 -10.742 1 98.75 82 TYR B N 1
ATOM 1825 C CA . TYR B 1 82 ? 0.602 -12.656 -9.367 1 98.75 82 TYR B CA 1
ATOM 1826 C C . TYR B 1 82 ? 1.397 -11.555 -8.688 1 98.75 82 TYR B C 1
ATOM 1828 O O . TYR B 1 82 ? 2.621 -11.641 -8.57 1 98.75 82 TYR B O 1
ATOM 1836 N N . TRP B 1 83 ? 0.627 -10.523 -8.242 1 98.94 83 TRP B N 1
ATOM 1837 C CA . TRP B 1 83 ? 1.32 -9.523 -7.438 1 98.94 83 TRP B CA 1
ATOM 1838 C C . TRP B 1 83 ? 1.961 -10.156 -6.207 1 98.94 83 TRP B C 1
ATOM 1840 O O . TRP B 1 83 ? 1.347 -10.992 -5.539 1 98.94 83 TRP B O 1
ATOM 1850 N N . MET B 1 84 ? 3.199 -9.75 -5.918 1 98.69 84 MET B N 1
ATOM 1851 C CA . MET B 1 84 ? 3.828 -9.82 -4.602 1 98.69 84 MET B CA 1
ATOM 1852 C C . MET B 1 84 ? 3.859 -8.438 -3.943 1 98.69 84 MET B C 1
ATOM 1854 O O . MET B 1 84 ? 3.332 -7.473 -4.496 1 98.69 84 MET B O 1
ATOM 1858 N N . GLY B 1 85 ? 4.574 -8.383 -2.801 1 98.75 85 GLY B N 1
ATOM 1859 C CA . GLY B 1 85 ? 4.516 -7.152 -2.031 1 98.75 85 GLY B CA 1
ATOM 1860 C C . GLY B 1 85 ? 5.66 -6.203 -2.336 1 98.75 85 GLY B C 1
ATOM 1861 O O . GLY B 1 85 ? 6.047 -5.395 -1.489 1 98.75 85 GLY B O 1
ATOM 1862 N N . GLY B 1 86 ? 6.27 -6.277 -3.502 1 98.75 86 GLY B N 1
ATOM 1863 C CA . GLY B 1 86 ? 7.418 -5.445 -3.822 1 98.75 86 GLY B CA 1
ATOM 1864 C C . GLY B 1 86 ? 7.082 -4.289 -4.742 1 98.75 86 GLY B C 1
ATOM 1865 O O . GLY B 1 86 ? 6.25 -4.426 -5.641 1 98.75 86 GLY B O 1
ATOM 1866 N N . ALA B 1 87 ? 7.773 -3.215 -4.562 1 98.75 87 ALA B N 1
ATOM 1867 C CA . ALA B 1 87 ? 7.605 -2.035 -5.41 1 98.75 87 AL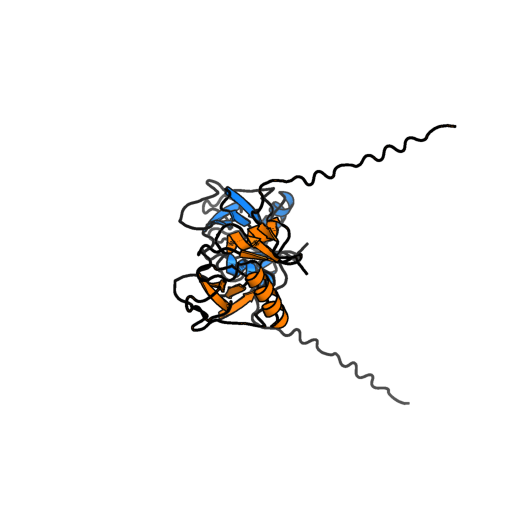A B CA 1
ATOM 1868 C C . ALA B 1 87 ? 8.93 -1.288 -5.574 1 98.75 87 ALA B C 1
ATOM 1870 O O . ALA B 1 87 ? 9.82 -1.409 -4.734 1 98.75 87 ALA B O 1
ATOM 1871 N N . TYR B 1 88 ? 8.969 -0.589 -6.695 1 98.5 88 TYR B N 1
ATOM 1872 C CA . TYR B 1 88 ? 10.125 0.243 -7.012 1 98.5 88 TYR B CA 1
ATOM 1873 C C . TYR B 1 88 ? 9.906 1.68 -6.551 1 98.5 88 TYR B C 1
ATOM 1875 O O . TYR B 1 88 ? 8.938 2.326 -6.957 1 98.5 88 TYR B O 1
ATOM 1883 N N . LEU B 1 89 ? 10.836 2.207 -5.719 1 96.38 89 LEU B N 1
ATOM 1884 C CA . LEU B 1 89 ? 10.633 3.521 -5.121 1 96.38 89 LEU B CA 1
ATOM 1885 C C . LEU B 1 89 ? 11.422 4.59 -5.875 1 96.38 89 LEU B C 1
ATOM 1887 O O . LEU B 1 89 ? 12.203 4.273 -6.77 1 96.38 89 LEU B O 1
ATOM 1891 N N . SER B 1 90 ? 11.141 5.789 -5.535 1 90 90 SER B N 1
ATOM 1892 C CA . SER B 1 90 ? 11.734 6.941 -6.203 1 90 90 SER B CA 1
ATOM 1893 C C . SER B 1 90 ? 13.234 7.016 -5.957 1 90 90 SER B C 1
ATOM 1895 O O . SER B 1 90 ? 13.961 7.684 -6.699 1 90 90 SER B O 1
ATOM 1897 N N . ASP B 1 91 ? 13.695 6.355 -4.973 1 88.94 91 ASP B N 1
ATOM 1898 C CA . ASP B 1 91 ? 15.125 6.375 -4.691 1 88.94 91 ASP B CA 1
ATOM 1899 C C . ASP B 1 91 ? 15.844 5.25 -5.434 1 88.94 91 ASP B C 1
ATOM 1901 O O . ASP B 1 91 ? 16.953 4.871 -5.07 1 88.94 91 ASP B O 1
ATOM 1905 N N . ASP B 1 92 ? 15.211 4.656 -6.34 1 93.62 92 ASP B N 1
ATOM 1906 C CA . ASP B 1 92 ? 15.758 3.65 -7.238 1 93.62 92 ASP B CA 1
ATOM 1907 C C . ASP B 1 92 ? 16 2.33 -6.508 1 93.62 92 ASP B C 1
ATOM 1909 O O . ASP B 1 92 ? 16.969 1.627 -6.785 1 93.62 92 ASP B O 1
ATOM 1913 N N . SER B 1 93 ? 15.18 2.086 -5.555 1 96.62 93 SER B N 1
ATOM 1914 C CA . SER B 1 93 ? 15.273 0.825 -4.828 1 96.62 93 SER B CA 1
ATOM 1915 C C . SER B 1 93 ? 13.961 0.046 -4.906 1 96.62 93 SER B C 1
ATOM 1917 O O . SER B 1 93 ? 12.883 0.639 -4.965 1 96.62 93 SER B O 1
ATOM 1919 N N . TRP B 1 94 ? 14.18 -1.29 -4.988 1 98.44 94 TRP B N 1
ATOM 1920 C CA . TRP B 1 94 ? 13.047 -2.186 -4.789 1 98.44 94 TRP B CA 1
ATOM 1921 C C . TRP B 1 94 ? 12.867 -2.52 -3.312 1 98.44 94 TRP B C 1
ATOM 1923 O O . TRP B 1 94 ? 13.812 -2.938 -2.646 1 98.44 94 TRP B O 1
ATOM 1933 N N . VAL B 1 95 ? 11.633 -2.34 -2.797 1 98.44 95 VAL B N 1
ATOM 1934 C CA . VAL B 1 95 ? 11.383 -2.615 -1.386 1 98.44 95 VAL B CA 1
ATOM 1935 C C . VAL B 1 95 ? 10.156 -3.508 -1.241 1 98.44 95 VAL B C 1
ATOM 1937 O O . VAL B 1 95 ? 9.336 -3.604 -2.16 1 98.44 95 VAL B O 1
ATOM 1940 N N . TRP B 1 96 ? 10.148 -4.215 -0.156 1 98.5 96 TRP B N 1
ATOM 1941 C CA . TRP B 1 96 ? 8.891 -4.781 0.31 1 98.5 96 TRP B CA 1
ATOM 1942 C C . TRP B 1 96 ? 8.023 -3.709 0.967 1 98.5 96 TRP B C 1
ATOM 1944 O O . TRP B 1 96 ? 8.422 -3.105 1.964 1 98.5 96 TRP B O 1
ATOM 1954 N N . ILE B 1 97 ? 6.824 -3.508 0.464 1 98.06 97 ILE B N 1
ATOM 1955 C CA . ILE B 1 97 ? 5.973 -2.412 0.92 1 98.06 97 ILE B CA 1
ATOM 1956 C C . ILE B 1 97 ? 5.598 -2.625 2.383 1 98.06 97 ILE B C 1
ATOM 1958 O O . ILE B 1 97 ? 5.469 -1.664 3.145 1 98.06 97 ILE B O 1
ATOM 1962 N N . GLU B 1 98 ? 5.438 -3.854 2.781 1 96.06 98 GLU B N 1
ATOM 1963 C CA . GLU B 1 98 ? 4.984 -4.184 4.129 1 96.06 98 GLU B CA 1
ATOM 1964 C C . GLU B 1 98 ? 6.004 -3.742 5.176 1 96.06 98 GLU B C 1
ATOM 1966 O O . GLU B 1 98 ? 5.633 -3.35 6.285 1 96.06 98 GLU B O 1
ATOM 1971 N N . THR B 1 99 ? 7.246 -3.779 4.832 1 95.19 99 THR B N 1
ATOM 1972 C CA . THR B 1 99 ? 8.273 -3.525 5.836 1 95.19 99 THR B CA 1
ATOM 1973 C C . THR B 1 99 ? 9.086 -2.281 5.477 1 95.19 99 THR B C 1
ATOM 1975 O O . THR B 1 99 ? 9.758 -1.705 6.336 1 95.19 99 THR B O 1
ATOM 1978 N N . GLY B 1 100 ? 9.062 -1.915 4.27 1 95.38 100 GLY B N 1
ATOM 1979 C CA . GLY B 1 100 ? 9.945 -0.857 3.793 1 95.38 100 GLY B CA 1
ATOM 1980 C C . GLY B 1 100 ? 11.367 -1.326 3.557 1 95.38 100 GLY B C 1
ATOM 1981 O O . GLY B 1 100 ? 12.219 -0.542 3.143 1 95.38 100 GLY B O 1
ATOM 1982 N N . GLY B 1 101 ? 11.602 -2.586 3.754 1 96.31 101 GLY B N 1
ATOM 1983 C CA . GLY B 1 101 ? 12.945 -3.133 3.6 1 96.31 101 GLY B CA 1
ATOM 1984 C C . GLY B 1 101 ? 13.312 -3.406 2.152 1 96.31 101 GLY B C 1
ATOM 1985 O O . GLY B 1 101 ? 12.469 -3.82 1.358 1 96.31 101 GLY B O 1
ATOM 1986 N N . VAL B 1 102 ? 14.602 -3.27 1.848 1 97.06 102 VAL B N 1
ATOM 1987 C CA . VAL B 1 102 ? 15.109 -3.531 0.505 1 97.06 102 VAL B CA 1
ATOM 1988 C C . VAL B 1 102 ? 15.125 -5.035 0.24 1 97.06 102 VAL B C 1
ATOM 1990 O O . VAL B 1 102 ? 15.32 -5.832 1.159 1 97.06 102 VAL B O 1
ATOM 1993 N N . LEU B 1 103 ? 14.922 -5.395 -0.996 1 97.81 103 LEU B N 1
ATOM 1994 C CA . LEU B 1 103 ? 14.953 -6.809 -1.363 1 97.81 103 LEU B CA 1
ATOM 1995 C C . LEU B 1 103 ? 16.328 -7.406 -1.099 1 97.81 103 LEU B C 1
ATOM 1997 O O . LEU B 1 103 ? 17.344 -6.871 -1.554 1 97.81 103 LEU B O 1
ATOM 2001 N N . SER B 1 104 ? 16.375 -8.539 -0.355 1 95.94 104 SER B N 1
ATOM 2002 C CA . SER B 1 104 ? 17.625 -9.227 -0.071 1 95.94 104 SER B CA 1
ATOM 2003 C C . SER B 1 104 ? 17.828 -10.414 -1.005 1 95.94 104 SER B C 1
ATOM 2005 O O . SER B 1 104 ? 18.922 -11.008 -1.037 1 95.94 104 SER B O 1
ATOM 2007 N N . TYR B 1 105 ? 16.953 -10.805 -1.599 1 97.88 105 TYR B N 1
ATOM 2008 C CA . TYR B 1 105 ? 16.906 -11.883 -2.576 1 97.88 105 TYR B CA 1
ATOM 2009 C C . TYR B 1 105 ? 16.047 -11.5 -3.771 1 97.88 105 TYR B C 1
ATOM 2011 O O . TYR B 1 105 ? 15 -10.852 -3.613 1 97.88 105 TYR B O 1
ATOM 2019 N N . THR B 1 106 ? 16.516 -11.828 -4.988 1 98.31 106 THR B N 1
ATOM 2020 C CA . THR B 1 106 ? 15.711 -11.625 -6.188 1 98.31 106 THR B CA 1
ATOM 2021 C C . THR B 1 106 ? 15.828 -12.82 -7.129 1 98.31 106 THR B C 1
ATOM 2023 O O . THR B 1 106 ? 16.781 -13.602 -7.031 1 98.31 106 THR B O 1
ATOM 2026 N N . ARG B 1 107 ? 14.883 -12.961 -7.949 1 97.19 107 ARG B N 1
ATOM 2027 C CA . ARG B 1 107 ? 14.898 -13.961 -9.008 1 97.19 107 ARG B CA 1
ATOM 2028 C C . ARG B 1 107 ? 14.312 -13.398 -10.305 1 97.19 107 ARG B C 1
ATOM 2030 O O . ARG B 1 107 ? 13.336 -13.93 -10.828 1 97.19 107 ARG B O 1
ATOM 2037 N N . TRP B 1 108 ? 14.984 -12.461 -10.805 1 97.69 108 TRP B N 1
ATOM 2038 C CA . TRP B 1 108 ? 14.508 -11.75 -11.992 1 97.69 108 TRP B CA 1
ATOM 2039 C C . TRP B 1 108 ? 14.5 -12.672 -13.203 1 97.69 108 TRP B C 1
ATOM 2041 O O . TRP B 1 108 ? 15.438 -13.453 -13.406 1 97.69 108 TRP B O 1
ATOM 2051 N N . GLY B 1 109 ? 13.391 -12.594 -13.961 1 95.31 109 GLY B N 1
ATOM 2052 C CA . GLY B 1 109 ? 13.383 -13.242 -15.258 1 95.31 109 GLY B CA 1
ATOM 2053 C C . GLY B 1 109 ? 14.328 -12.602 -16.266 1 95.31 109 GLY B C 1
ATOM 2054 O O . GLY B 1 109 ? 14.898 -11.547 -15.992 1 95.31 109 GLY B O 1
ATOM 2055 N N . ALA B 1 110 ? 14.336 -13.266 -17.391 1 92.12 110 ALA B N 1
ATOM 2056 C CA . ALA B 1 110 ? 15.133 -12.703 -18.484 1 92.12 110 ALA B CA 1
ATOM 2057 C C . ALA B 1 110 ? 14.609 -11.336 -18.906 1 92.12 110 ALA B C 1
ATOM 2059 O O . ALA B 1 110 ? 13.398 -11.148 -19.047 1 92.12 110 ALA B O 1
ATOM 2060 N N . ASN B 1 111 ? 15.344 -10.305 -19.031 1 92.75 111 ASN B N 1
ATOM 2061 C CA . ASN B 1 111 ? 15.016 -8.945 -19.469 1 92.75 111 ASN B CA 1
ATOM 2062 C C . ASN B 1 111 ? 14.227 -8.195 -18.391 1 92.75 111 ASN B C 1
ATOM 2064 O O . ASN B 1 111 ? 13.445 -7.297 -18.703 1 92.75 111 ASN B O 1
ATOM 2068 N N . GLU B 1 112 ? 14.352 -8.688 -17.234 1 97.12 112 GLU B N 1
ATOM 2069 C CA . GLU B 1 112 ? 13.711 -8.039 -16.094 1 97.12 112 GLU B CA 1
ATOM 2070 C C . GLU B 1 112 ? 14.742 -7.398 -15.172 1 97.12 112 GLU B C 1
ATOM 2072 O O . GLU B 1 112 ? 15.891 -7.836 -15.117 1 97.12 112 GLU B O 1
ATOM 2077 N N . PRO B 1 113 ? 14.344 -6.41 -14.477 1 97.88 113 PRO B N 1
ATOM 2078 C CA . PRO B 1 113 ? 13.031 -5.77 -14.375 1 97.88 113 PRO B CA 1
ATOM 2079 C C . PRO B 1 113 ? 12.711 -4.895 -15.578 1 97.88 113 PRO B C 1
ATOM 2081 O O . PRO B 1 113 ? 13.531 -4.082 -16 1 97.88 113 PRO B O 1
ATOM 2084 N N . ASN B 1 114 ? 11.594 -5.066 -16.156 1 97.5 114 ASN B N 1
ATOM 2085 C CA . ASN B 1 114 ? 11.047 -4.207 -17.203 1 97.5 114 ASN B CA 1
ATOM 2086 C C . ASN B 1 114 ? 10.508 -2.902 -16.625 1 97.5 114 ASN B C 1
ATOM 2088 O O . ASN B 1 114 ? 9.57 -2.91 -15.828 1 97.5 114 ASN B O 1
ATOM 2092 N N . MET B 1 115 ? 11.07 -1.804 -17.047 1 97.56 115 MET B N 1
ATOM 2093 C CA . MET B 1 115 ? 10.688 -0.512 -16.484 1 97.56 115 MET B CA 1
ATOM 2094 C C . MET B 1 115 ? 9.969 0.345 -17.531 1 97.56 115 MET B C 1
ATOM 2096 O O . MET B 1 115 ? 9.984 1.574 -17.438 1 97.56 115 MET B O 1
ATOM 2100 N N . THR B 1 116 ? 9.367 -0.321 -18.438 1 96.69 116 THR B N 1
ATOM 2101 C CA . THR B 1 116 ? 8.641 0.399 -19.469 1 96.69 116 THR B CA 1
ATOM 2102 C C . THR B 1 116 ? 7.344 0.979 -18.922 1 96.69 116 THR B C 1
ATOM 2104 O O . THR B 1 116 ? 6.664 0.337 -18.109 1 96.69 116 THR B O 1
ATOM 2107 N N . GLY B 1 117 ? 6.852 2.188 -19.438 1 94.62 117 GLY B N 1
ATOM 2108 C CA . GLY B 1 117 ? 5.637 2.852 -18.984 1 94.62 117 GLY B CA 1
ATOM 2109 C C . GLY B 1 117 ? 5.895 3.932 -17.953 1 94.62 117 GLY B C 1
ATOM 2110 O O . GLY B 1 117 ? 6.941 3.938 -17.297 1 94.62 117 GLY B O 1
ATOM 2111 N N . SER B 1 118 ? 4.883 4.84 -17.875 1 91.56 118 SER B N 1
ATOM 2112 C CA . SER B 1 118 ? 4.977 5.914 -16.891 1 91.56 118 SER B CA 1
ATOM 2113 C C . SER B 1 118 ? 4.25 5.543 -15.594 1 91.56 118 SER B C 1
ATOM 2115 O O . SER B 1 118 ? 3.232 4.852 -15.625 1 91.56 118 SER B O 1
ATOM 2117 N N . GLY B 1 119 ? 4.934 5.613 -14.43 1 93.5 119 GLY B N 1
ATOM 2118 C CA . GLY B 1 119 ? 4.32 5.312 -13.141 1 93.5 119 GLY B CA 1
ATOM 2119 C C . GLY B 1 119 ? 5.172 4.406 -12.273 1 93.5 119 GLY B C 1
ATOM 2120 O O . GLY B 1 119 ? 6.32 4.109 -12.617 1 93.5 119 GLY B O 1
ATOM 2121 N N . THR B 1 120 ? 4.559 4.027 -11.195 1 96.81 120 THR B N 1
ATOM 2122 C CA . THR B 1 120 ? 5.281 3.172 -10.258 1 96.81 120 THR B CA 1
ATOM 2123 C C . THR B 1 120 ? 5.227 1.714 -10.711 1 96.81 120 THR B C 1
ATOM 2125 O O . THR B 1 120 ? 4.176 1.231 -11.141 1 96.81 120 THR B O 1
ATOM 2128 N N . HIS B 1 121 ? 6.324 1.047 -10.625 1 98.62 121 HIS B N 1
ATOM 2129 C CA . HIS B 1 121 ? 6.41 -0.367 -10.969 1 98.62 121 HIS B CA 1
ATOM 2130 C C . HIS B 1 121 ? 6.379 -1.243 -9.727 1 98.62 121 HIS B C 1
ATOM 2132 O O . HIS B 1 121 ? 6.953 -0.885 -8.695 1 98.62 121 HIS B O 1
ATOM 2138 N N . CYS B 1 122 ? 5.703 -2.355 -9.859 1 98.88 122 CYS B N 1
ATOM 2139 C CA . CYS B 1 122 ? 5.539 -3.299 -8.766 1 98.88 122 CYS B CA 1
ATOM 2140 C C . CYS B 1 122 ? 5.949 -4.707 -9.188 1 98.88 122 CYS B C 1
ATOM 2142 O O . CYS B 1 122 ? 6.164 -4.965 -10.375 1 98.88 122 CYS B O 1
ATOM 2144 N N . LEU B 1 123 ? 6.109 -5.547 -8.203 1 98.88 123 LEU B N 1
ATOM 2145 C CA . LEU B 1 123 ? 6.727 -6.855 -8.383 1 98.88 123 LEU B CA 1
ATOM 2146 C C . LEU B 1 123 ? 5.668 -7.945 -8.516 1 98.88 123 LEU B C 1
ATOM 2148 O O . LEU B 1 123 ? 4.75 -8.031 -7.699 1 98.88 123 LEU B O 1
ATOM 2152 N N . GLN B 1 124 ? 5.766 -8.703 -9.617 1 98.75 124 GLN B N 1
ATOM 2153 C CA . GLN B 1 124 ? 4.859 -9.828 -9.805 1 98.75 124 GLN B CA 1
ATOM 2154 C C . GLN B 1 124 ? 5.633 -11.117 -10.055 1 98.75 124 GLN B C 1
ATOM 2156 O O . GLN B 1 124 ? 6.793 -11.078 -10.477 1 98.75 124 GLN B O 1
ATOM 2161 N N . LEU B 1 125 ? 4.996 -12.266 -9.719 1 98.31 125 LEU B N 1
ATOM 2162 C CA . LEU B 1 125 ? 5.414 -13.586 -10.188 1 98.31 125 LEU B CA 1
ATOM 2163 C C . LEU B 1 125 ? 4.754 -13.922 -11.516 1 98.31 125 LEU B C 1
ATOM 2165 O O . LEU B 1 125 ? 3.574 -13.633 -11.719 1 98.31 125 LEU B O 1
ATOM 2169 N N . GLY B 1 126 ? 5.508 -14.516 -12.359 1 96.12 126 GLY B N 1
ATOM 2170 C CA . GLY B 1 126 ? 4.949 -15.008 -13.609 1 96.12 126 GLY B CA 1
ATOM 2171 C C . GLY B 1 126 ? 5.895 -15.922 -14.367 1 96.12 126 GLY B C 1
ATOM 2172 O O . GLY B 1 126 ? 7.031 -16.141 -13.945 1 96.12 126 GLY B O 1
ATOM 2173 N N . LYS B 1 127 ? 5.336 -16.469 -15.359 1 92.94 127 LYS B N 1
ATOM 2174 C CA . LYS B 1 127 ? 6.105 -17.328 -16.266 1 92.94 127 LYS B CA 1
ATOM 2175 C C . LYS B 1 127 ? 6.172 -16.734 -17.672 1 92.94 127 LYS B C 1
ATOM 2177 O O . LYS B 1 127 ? 5.164 -16.25 -18.188 1 92.94 127 LYS B O 1
ATOM 2182 N N . ASP B 1 128 ? 7.352 -16.797 -18.25 1 88.88 128 ASP B N 1
ATOM 2183 C CA . ASP B 1 128 ? 7.508 -16.328 -19.625 1 88.88 128 ASP B CA 1
ATOM 2184 C C . ASP B 1 128 ? 6.809 -17.266 -20.609 1 88.88 128 ASP B C 1
ATOM 2186 O O . ASP B 1 128 ? 6.609 -18.438 -20.328 1 88.88 128 ASP B O 1
ATOM 2190 N N . ASN B 1 129 ? 6.438 -16.625 -21.688 1 82.38 129 ASN B N 1
ATOM 2191 C CA . ASN B 1 129 ? 5.773 -17.422 -22.719 1 82.38 129 ASN B CA 1
ATOM 2192 C C . ASN B 1 129 ? 6.777 -18.156 -23.594 1 82.38 129 ASN B C 1
ATOM 2194 O O . ASN B 1 129 ? 6.77 -18 -24.812 1 82.38 129 ASN B O 1
ATOM 2198 N N . ASP B 1 130 ? 7.727 -18.703 -23.062 1 78.88 130 ASP B N 1
ATOM 2199 C CA . ASP B 1 130 ? 8.727 -19.406 -23.875 1 78.88 130 ASP B CA 1
ATOM 2200 C C . ASP B 1 130 ? 8.68 -20.906 -23.625 1 78.88 130 ASP B C 1
ATOM 2202 O O . ASP B 1 130 ? 9.43 -21.672 -24.234 1 78.88 130 ASP B O 1
ATOM 2206 N N . GLY B 1 131 ? 7.785 -21.375 -22.844 1 71.94 131 GLY B N 1
ATOM 2207 C CA . GLY B 1 131 ? 7.574 -22.797 -22.578 1 71.94 131 GLY B CA 1
ATOM 2208 C C . GLY B 1 131 ? 8.688 -23.406 -21.75 1 71.94 131 GLY B C 1
ATOM 2209 O O . GLY B 1 131 ? 8.602 -24.578 -21.359 1 71.94 131 GLY B O 1
ATOM 2210 N N . LYS B 1 132 ? 9.672 -22.672 -21.438 1 75.12 132 LYS B N 1
ATOM 2211 C CA . LYS B 1 132 ? 10.852 -23.234 -20.781 1 75.12 132 LYS B CA 1
ATOM 2212 C C . LYS B 1 132 ? 11.102 -22.578 -19.438 1 75.12 132 LYS B C 1
ATOM 2214 O O . LYS B 1 132 ? 11.586 -23.219 -18.5 1 75.12 132 LYS B O 1
ATOM 2219 N N . SER B 1 133 ? 10.68 -21.453 -19.406 1 79.69 133 SER B N 1
ATOM 2220 C CA . SER B 1 133 ? 11.062 -20.688 -18.219 1 79.69 133 SER B CA 1
ATOM 2221 C C . SER B 1 133 ? 10.234 -21.094 -17.016 1 79.69 133 SER B C 1
ATOM 2223 O O . SER B 1 133 ? 9.055 -21.422 -17.141 1 79.69 133 SER B O 1
ATOM 2225 N N . SER B 1 134 ? 10.852 -21.172 -15.914 1 88.44 134 SER B N 1
ATOM 2226 C CA . SER B 1 134 ? 10.156 -21.344 -14.641 1 88.44 134 SER B CA 1
ATOM 2227 C C . SER B 1 134 ? 9.547 -20.016 -14.172 1 88.44 134 SER B C 1
ATOM 2229 O O . SER B 1 134 ? 9.766 -18.984 -14.789 1 88.44 134 SER B O 1
ATOM 2231 N N . ILE B 1 135 ? 8.758 -20.141 -13.164 1 95 135 ILE B N 1
ATOM 2232 C CA . ILE B 1 135 ? 8.211 -18.953 -12.531 1 95 135 ILE B CA 1
ATOM 2233 C C . ILE B 1 135 ? 9.344 -18.016 -12.125 1 95 135 ILE B C 1
ATOM 2235 O O . ILE B 1 135 ? 10.375 -18.453 -11.609 1 95 135 ILE B O 1
ATOM 2239 N N . ASN B 1 136 ? 9.242 -16.75 -12.461 1 96.56 136 ASN B N 1
ATOM 2240 C CA . ASN B 1 136 ? 10.273 -15.758 -12.172 1 96.56 136 ASN B CA 1
ATOM 2241 C C . ASN B 1 136 ? 9.656 -14.422 -11.766 1 96.56 136 ASN B C 1
ATOM 2243 O O . ASN B 1 136 ? 8.438 -14.281 -11.727 1 96.56 136 ASN B O 1
ATOM 2247 N N . TRP B 1 137 ? 10.531 -13.523 -11.328 1 98.38 137 TRP B N 1
ATOM 2248 C CA . TRP B 1 137 ? 10.102 -12.195 -10.898 1 98.38 137 TRP B CA 1
ATOM 2249 C C . TRP B 1 137 ? 10.023 -11.242 -12.086 1 98.38 137 TRP B C 1
ATOM 2251 O O . TRP B 1 137 ? 10.93 -11.211 -12.93 1 98.38 137 TRP B O 1
ATOM 2261 N N . GLN B 1 138 ? 9.008 -10.469 -12.117 1 98.25 138 GLN B N 1
ATOM 2262 C CA . GLN B 1 138 ? 8.797 -9.5 -13.188 1 98.25 138 GLN B CA 1
ATOM 2263 C C . GLN B 1 138 ? 8.336 -8.156 -12.641 1 98.25 138 GLN B C 1
ATOM 2265 O O . GLN B 1 138 ? 7.664 -8.102 -11.609 1 98.25 138 GLN B O 1
ATOM 2270 N N . SER B 1 139 ? 8.711 -7.105 -13.352 1 98.56 139 SER B N 1
ATOM 2271 C CA . SER B 1 139 ? 8.266 -5.75 -13.039 1 98.56 139 SER B CA 1
ATOM 2272 C C . SER B 1 139 ? 7.188 -5.285 -14.008 1 98.56 139 SER B C 1
ATOM 2274 O O . SER B 1 139 ? 7.328 -5.441 -15.227 1 98.56 139 SER B O 1
ATOM 2276 N N . ARG B 1 140 ? 6.074 -4.793 -13.391 1 98.5 140 ARG B N 1
ATOM 2277 C CA . ARG B 1 140 ? 5.004 -4.191 -14.18 1 98.5 140 ARG B CA 1
ATOM 2278 C C . ARG B 1 140 ? 4.418 -2.975 -13.469 1 98.5 140 ARG B C 1
ATOM 2280 O O . ARG B 1 140 ? 4.613 -2.797 -12.266 1 98.5 140 ARG B O 1
ATOM 2287 N N . LEU B 1 141 ? 3.754 -2.119 -14.312 1 98.25 141 LEU B N 1
ATOM 2288 C CA . LEU B 1 141 ? 3.088 -0.974 -13.703 1 98.25 141 LEU B CA 1
ATOM 2289 C C . LEU B 1 141 ? 2.096 -1.426 -12.641 1 98.25 141 LEU B C 1
ATOM 2291 O O . LEU B 1 141 ? 1.288 -2.326 -12.875 1 98.25 141 LEU B O 1
ATOM 2295 N N . CYS B 1 142 ? 2.074 -0.715 -11.484 1 98.5 142 CYS B N 1
ATOM 2296 C CA . CYS B 1 142 ? 1.269 -1.086 -10.328 1 98.5 142 CYS B CA 1
ATOM 2297 C C . CYS B 1 142 ? -0.219 -1.009 -10.648 1 98.5 142 CYS B C 1
ATOM 2299 O O . CYS B 1 142 ? -1.033 -1.674 -10.008 1 98.5 142 CYS B O 1
ATOM 2301 N N . ILE B 1 143 ? -0.58 -0.255 -11.609 1 96.88 143 ILE B N 1
ATOM 2302 C CA . ILE B 1 143 ? -1.983 0 -11.914 1 96.88 143 ILE B CA 1
ATOM 2303 C C . ILE B 1 143 ? -2.551 -1.158 -12.734 1 96.88 143 ILE B C 1
ATOM 2305 O O . ILE B 1 143 ? -3.762 -1.239 -12.945 1 96.88 143 ILE B O 1
ATOM 2309 N N . THR B 1 144 ? -1.627 -2.07 -13.227 1 97.5 144 THR B N 1
ATOM 2310 C CA . THR B 1 144 ? -2.082 -3.221 -14 1 97.5 144 THR B CA 1
ATOM 2311 C C . THR B 1 144 ? -2.799 -4.227 -13.109 1 97.5 144 THR B C 1
ATOM 2313 O O . THR B 1 144 ? -2.477 -4.352 -11.922 1 97.5 144 THR B O 1
ATOM 2316 N N . SER B 1 145 ? -3.793 -4.91 -13.734 1 97.81 145 SER B N 1
ATOM 2317 C CA . SER B 1 145 ? -4.52 -5.91 -12.953 1 97.81 145 SER B CA 1
ATOM 2318 C C . SER B 1 145 ? -3.832 -7.27 -13.023 1 97.81 145 SER B C 1
ATOM 2320 O O . SER B 1 145 ? -3.535 -7.766 -14.109 1 97.81 145 SER B O 1
ATOM 2322 N N . ARG B 1 146 ? -3.555 -7.859 -11.883 1 98.44 146 ARG B N 1
ATOM 2323 C CA . ARG B 1 146 ? -2.988 -9.195 -11.734 1 98.44 146 ARG B CA 1
ATOM 2324 C C . ARG B 1 146 ? -3.672 -9.953 -10.602 1 98.44 146 ARG B C 1
ATOM 2326 O O . ARG B 1 146 ? -4.266 -9.344 -9.703 1 98.44 146 ARG B O 1
ATOM 2333 N N . TYR B 1 147 ? -3.6 -11.273 -10.711 1 98.25 147 TYR B N 1
ATOM 2334 C CA . TYR B 1 147 ? -3.855 -12.031 -9.484 1 98.25 147 TYR B CA 1
ATOM 2335 C C . TYR B 1 147 ? -2.844 -11.672 -8.406 1 98.25 147 TYR B C 1
ATOM 2337 O O . TYR B 1 147 ? -1.905 -10.906 -8.648 1 98.25 147 TYR B O 1
ATOM 2345 N N . TYR B 1 148 ? -3.08 -12.125 -7.199 1 98.62 148 TYR B N 1
ATOM 2346 C CA . TYR B 1 148 ? -2.125 -11.82 -6.141 1 98.62 148 TYR B CA 1
ATOM 2347 C C . TYR B 1 148 ? -2.09 -12.922 -5.094 1 98.62 148 TYR B C 1
ATOM 2349 O O . TYR B 1 148 ? -3.014 -13.734 -5.008 1 98.62 148 TYR B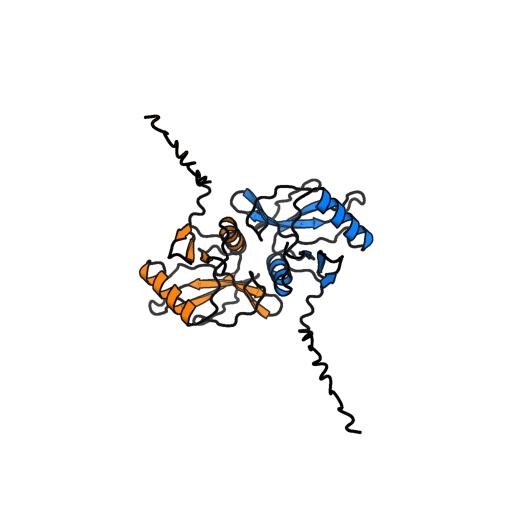 O 1
ATOM 2357 N N . ILE B 1 149 ? -0.997 -13.008 -4.422 1 98.62 149 ILE B N 1
ATOM 2358 C CA . ILE B 1 149 ? -0.777 -14.039 -3.41 1 98.62 149 ILE B CA 1
ATOM 2359 C C . ILE B 1 149 ? -0.593 -13.383 -2.043 1 98.62 149 ILE B C 1
ATOM 2361 O O . ILE B 1 149 ? 0.191 -12.438 -1.897 1 98.62 149 ILE B O 1
ATOM 2365 N N . CYS B 1 150 ? -1.356 -13.852 -1.096 1 98.56 150 CYS B N 1
ATOM 2366 C CA . CYS B 1 150 ? -1.229 -13.43 0.297 1 98.56 150 CYS B CA 1
ATOM 2367 C C . CYS B 1 150 ? -0.485 -14.484 1.114 1 98.56 150 CYS B C 1
ATOM 2369 O O . CYS B 1 150 ? -0.577 -15.68 0.828 1 98.56 150 CYS B O 1
ATOM 2371 N N . GLU B 1 151 ? 0.244 -14.008 2.086 1 98.31 151 GLU B N 1
ATOM 2372 C CA . GLU B 1 151 ? 0.907 -14.922 3.014 1 98.31 151 GLU B CA 1
ATOM 2373 C C . GLU B 1 151 ? 0.546 -14.594 4.461 1 98.31 151 GLU B C 1
ATOM 2375 O O . GLU B 1 151 ? 0.317 -13.43 4.801 1 98.31 151 GLU B O 1
ATOM 2380 N N . VAL B 1 152 ? 0.506 -15.656 5.285 1 96.38 152 VAL B N 1
ATOM 2381 C CA . VAL B 1 152 ? 0.247 -15.469 6.711 1 96.38 152 VAL B CA 1
ATOM 2382 C C . VAL B 1 152 ? 1.396 -14.695 7.348 1 96.38 152 VAL B C 1
ATOM 2384 O O . VAL B 1 152 ? 2.564 -14.922 7.027 1 96.38 152 VAL B O 1
ATOM 2387 N N . ASN B 1 153 ? 1.025 -13.68 8.172 1 83.12 153 ASN B N 1
ATOM 2388 C CA . ASN B 1 153 ? 2 -12.828 8.844 1 83.12 153 ASN B CA 1
ATOM 2389 C C . ASN B 1 153 ? 2.926 -13.633 9.75 1 83.12 153 ASN B C 1
ATOM 2391 O O . ASN B 1 153 ? 2.477 -14.547 10.445 1 83.12 153 ASN B O 1
ATOM 2395 N N . SER B 1 154 ? 4.199 -13.586 9.523 1 60.28 154 SER B N 1
ATOM 2396 C CA . SER B 1 154 ? 5.078 -14.289 10.453 1 60.28 154 SER B CA 1
ATOM 2397 C C . SER B 1 154 ? 5.293 -13.484 11.727 1 60.28 154 SER B C 1
ATOM 2399 O O . SER B 1 154 ? 5.168 -12.258 11.727 1 60.28 154 SER B O 1
#

Solvent-accessible surface area (backbone atoms only — not comparable to full-atom values): 17266 Å² total; per-residue (Å²): 137,85,79,77,77,76,76,74,75,72,72,73,73,67,68,71,69,67,64,81,56,71,55,57,43,74,77,54,98,50,34,33,33,44,74,56,64,37,28,48,69,54,42,44,23,55,20,14,56,72,70,25,33,42,30,81,63,72,41,72,67,57,44,52,54,51,49,52,52,32,44,77,70,68,61,69,38,63,86,44,44,26,37,40,30,32,33,49,44,94,84,76,40,51,22,31,46,86,53,30,44,65,66,85,42,85,55,62,33,91,83,40,72,41,77,74,76,90,75,55,36,21,32,26,40,32,28,52,88,69,87,69,56,61,77,24,33,39,38,40,51,31,80,49,68,31,25,32,32,25,24,59,71,127,134,85,80,79,77,77,76,74,75,73,70,73,73,66,69,72,68,68,63,81,56,71,56,55,44,73,77,55,98,49,36,33,33,44,74,57,64,36,27,47,70,54,44,43,23,54,19,13,57,72,69,26,32,42,30,80,62,73,41,72,66,57,44,53,54,49,50,52,52,32,47,75,70,68,62,69,36,64,87,44,42,26,36,37,31,32,34,49,43,95,83,76,40,52,22,30,45,86,52,31,43,64,68,85,42,85,55,63,32,90,82,40,71,41,76,75,75,91,74,54,36,23,31,25,41,31,28,54,87,70,86,70,56,60,76,24,33,39,38,40,52,32,80,48,67,31,24,32,34,25,24,58,72,128

Radius of gyration: 23.36 Å; Cα contacts (8 Å, |Δi|>4): 601; chains: 2; bounding box: 78×70×68 Å